Protein AF-A0A2I1H870-F1 (afdb_monomer)

Mean predicted aligned error: 11.02 Å

Sequence (271 aa):
MVYEITSSTSSCSSFQQDFIFDPLDANKQAFIECSFIRLPLILMENVTYDEFEKKCERATASKFWEYRDKNVIIIELPRGDHEVAHSEFIRQFIRQDPQDTIRDIGSKTYYSAEFKGLKGSSRQADVSLIPKYLPNLPKYLSDPEGNTWPTIICEIASTQSLKSIIQKTTQFWLAPNRVEDIIIFKLWPSKLGRNQDKNPLRRLTCYKFCRRTSPKDAYGNYQPIQVIEFGTINSDGNPYYGCSTLGSCTLSISPHCIYKGCTYPYPLTDV

Radius of gyration: 19.61 Å; Cα contacts (8 Å, |Δi|>4): 469; chains: 1; bounding box: 46×48×51 Å

Nearest PDB structures (foldseek):
  5t11-assembly1_I  TM=4.007E-01  e=2.320E-01  Paraburkholderia phytofirmans PsJN
  5t11-assembly1_J  TM=4.453E-01  e=3.114E-01  Paraburkholderia phytofirmans PsJN
  5t10-assembly2_C  TM=4.410E-01  e=3.503E-01  Paraburkholderia phytofirmans PsJN
  5t11-assembly1_B  TM=4.446E-01  e=3.940E-01  Paraburkholderia phytofirmans PsJN
  5t11-assembly1_L  TM=3.349E-01  e=3.114E-01  Paraburkholderia phytofirmans PsJN

Foldseek 3Di:
DWFFADDDDDDFDDDDDQQQDDDPDPDDPDDPPPPDDQDWDFPDAQADPVRVVVVCVVSVPQVQWKDWQRTTIGAADDGPVQVRVLVRVVVRVVVVPPVNQKDWPAWDKAKDQDPPNRIIIIHTARTAMATPQQDLFPQLQGGPVSHGAGLETEHEAERGDPVRVLCCCFVPQLPPSHYFKYKYKYWYDQPDQADPVRHGWTKIKIFIWGSPPFDADPVRGGHGPDIAIATQADPVRHGDHRSPDPDRDIDDDDVCSRQPRGDPDDPPPPD

pLDDT: mean 74.69, std 20.29, range [23.39, 95.69]

Solvent-accessible surface area (backbone atoms only — not comparable to full-atom values): 16069 Å² total; per-residue (Å²): 101,77,46,75,84,83,90,82,93,78,88,80,78,91,82,83,78,85,70,82,68,83,62,104,55,97,84,68,85,69,78,75,84,66,90,80,64,75,28,65,41,81,75,45,69,83,44,52,69,70,58,46,50,57,51,29,59,75,64,72,31,56,89,30,43,31,40,48,61,34,25,36,26,39,43,45,66,94,46,72,68,48,59,50,53,52,54,50,50,53,57,48,53,53,67,74,39,85,80,63,52,64,38,79,71,45,63,50,78,44,51,42,71,41,88,87,71,76,39,40,37,36,47,53,42,68,34,28,30,33,44,64,75,51,57,93,64,62,72,78,39,26,31,90,86,63,53,66,52,37,21,32,39,37,38,69,34,54,50,28,36,69,69,55,54,51,48,47,44,38,66,58,43,47,31,89,68,46,30,31,31,38,39,35,40,38,41,51,81,60,89,76,54,49,47,98,86,66,47,73,45,37,35,36,35,41,38,32,37,33,64,86,74,25,53,60,50,100,86,67,42,60,39,64,70,43,76,48,72,33,35,48,22,49,98,90,63,48,82,30,67,42,66,79,52,100,63,77,71,66,52,71,64,58,66,75,36,49,54,60,81,42,73,87,85,65,95,72,70,93,119

Secondary structure (DSSP, 8-state):
-EE-------PPPP---------SSTT------TTSPPBPEEEESS--HHHHHHHHHHTT-TTTEEEETTEEEE-----HHHHHHHHHHHHHHHHT-TT--EEE--S-EEEEE-GGGSSEEEEE-SEEEEETT--S--GGGB-TTS-BPPSEEEEEESSB-HHHHHHIIIIIITSTTS-SEEEEEEEEP-SS-B-TTSPBP-EEEEEEEETTT--B-TTS-B--SEEEEEEEE-TTS-EEEETSSS----EE--HHHHTTT--SPP-----

InterPro domains:
  IPR011335 Restriction endonuclease type II-like [SSF52980] (42-170)
  IPR012296 Nuclease, putative, TT1808 [G3DSA:3.90.1570.10] (39-181)

Organism: NCBI:txid588596

Structure (mmCIF, N/CA/C/O backbone):
data_AF-A0A2I1H870-F1
#
_entry.id   AF-A0A2I1H870-F1
#
loop_
_atom_site.group_PDB
_atom_site.id
_atom_site.type_symbol
_atom_site.label_atom_id
_atom_site.label_alt_id
_atom_site.label_comp_id
_atom_site.label_asym_id
_atom_site.label_entity_id
_atom_site.label_seq_id
_atom_site.pdbx_PDB_ins_code
_atom_site.Cartn_x
_atom_site.Cartn_y
_atom_site.Cartn_z
_atom_site.occupancy
_atom_site.B_iso_or_equiv
_atom_site.auth_seq_id
_atom_site.auth_comp_id
_atom_site.auth_asym_id
_atom_site.auth_atom_id
_atom_site.pdbx_PDB_model_num
ATOM 1 N N . MET A 1 1 ? 4.356 -11.019 17.142 1.00 29.23 1 MET A N 1
ATOM 2 C CA . MET A 1 1 ? 4.374 -9.562 17.397 1.00 29.23 1 MET A CA 1
ATOM 3 C C . MET A 1 1 ? 2.945 -9.031 17.348 1.00 29.23 1 MET A C 1
ATOM 5 O O . MET A 1 1 ? 2.218 -9.336 16.405 1.00 29.23 1 MET A O 1
ATOM 9 N N . VAL A 1 2 ? 2.535 -8.331 18.403 1.00 23.39 2 VAL A N 1
ATOM 10 C CA . VAL A 1 2 ? 1.169 -7.857 18.683 1.00 23.39 2 VAL A CA 1
ATOM 11 C C . VAL A 1 2 ? 1.227 -6.327 18.648 1.00 23.39 2 VAL A C 1
ATOM 13 O O . VAL A 1 2 ? 1.975 -5.751 19.428 1.00 23.39 2 VAL A O 1
ATOM 16 N N . TYR A 1 3 ? 0.508 -5.665 17.734 1.00 28.08 3 TYR A N 1
ATOM 17 C CA . TYR A 1 3 ? 0.505 -4.195 17.638 1.00 28.08 3 TYR A CA 1
ATOM 18 C C . TYR A 1 3 ? -0.688 -3.586 18.389 1.00 28.08 3 TYR A C 1
ATOM 20 O O . TYR A 1 3 ? -1.825 -3.994 18.156 1.00 28.08 3 TYR A O 1
ATOM 28 N N . GLU A 1 4 ? -0.436 -2.578 19.228 1.00 24.75 4 GLU A N 1
ATOM 29 C CA . GLU A 1 4 ? -1.447 -1.778 19.933 1.00 24.75 4 GLU A CA 1
ATOM 30 C C . GLU A 1 4 ? -1.334 -0.307 19.482 1.00 24.75 4 GLU A C 1
ATOM 32 O O . GLU A 1 4 ? -0.244 0.268 19.491 1.00 24.75 4 GLU A O 1
ATOM 37 N N . ILE A 1 5 ? -2.438 0.293 19.018 1.00 26.06 5 ILE A N 1
ATOM 38 C CA . ILE A 1 5 ? -2.473 1.656 18.453 1.00 26.06 5 ILE A CA 1
ATOM 39 C C . ILE A 1 5 ? -3.262 2.566 19.399 1.00 26.06 5 ILE A C 1
ATOM 41 O O . ILE A 1 5 ? -4.448 2.340 19.626 1.00 26.06 5 ILE A O 1
ATOM 45 N N . THR A 1 6 ? -2.628 3.623 19.911 1.00 24.56 6 THR A N 1
ATOM 46 C CA . THR A 1 6 ? -3.262 4.660 20.745 1.00 24.56 6 THR A CA 1
ATOM 47 C C . THR A 1 6 ? -3.168 6.026 20.062 1.00 24.56 6 THR A C 1
ATOM 49 O O . THR A 1 6 ? -2.107 6.398 19.574 1.00 24.56 6 THR A O 1
ATOM 52 N N . SER A 1 7 ? -4.277 6.774 19.982 1.00 25.42 7 SER A N 1
ATOM 53 C CA . SER A 1 7 ? -4.352 8.051 19.250 1.00 25.42 7 SER A CA 1
ATOM 54 C C . SER A 1 7 ? -4.173 9.271 20.161 1.00 25.42 7 SER A C 1
ATOM 56 O O . SER A 1 7 ? -4.897 9.400 21.148 1.00 25.42 7 SER A O 1
ATOM 58 N N . SER A 1 8 ? -3.314 10.220 19.778 1.00 24.11 8 SER A N 1
ATOM 59 C CA . SER A 1 8 ? -3.254 11.571 20.360 1.00 24.11 8 SER A CA 1
ATOM 60 C C . SER A 1 8 ? -3.733 12.623 19.355 1.00 24.11 8 SER A C 1
ATOM 62 O O . SER A 1 8 ? -3.296 12.637 18.206 1.00 24.11 8 SER A O 1
ATOM 64 N N . THR A 1 9 ? -4.628 13.513 19.781 1.00 25.84 9 THR A N 1
ATOM 65 C CA . THR A 1 9 ? -5.234 14.565 18.953 1.00 25.84 9 THR A CA 1
ATOM 66 C C . THR A 1 9 ? -4.370 15.827 18.906 1.00 25.84 9 THR A C 1
ATOM 68 O O . THR A 1 9 ? -4.103 16.414 19.953 1.00 25.84 9 THR A O 1
ATOM 71 N N . SER A 1 10 ? -4.019 16.317 17.712 1.00 26.34 10 SER A N 1
ATOM 72 C CA . SER A 1 10 ? -3.577 17.705 17.510 1.00 26.34 10 SER A CA 1
ATOM 73 C C . SER A 1 10 ? -4.347 18.370 16.359 1.00 26.34 10 SER A C 1
ATOM 75 O O . SER A 1 10 ? -4.862 17.720 15.448 1.00 26.34 10 SER A O 1
ATOM 77 N N . SER A 1 11 ? -4.540 19.680 16.491 1.00 25.80 11 SER A N 1
ATOM 78 C CA . SER A 1 11 ? -5.429 20.537 15.704 1.00 25.80 11 SER A CA 1
ATOM 79 C C . SER A 1 11 ? -4.923 20.800 14.281 1.00 25.80 11 SER A C 1
ATOM 81 O O . SER A 1 11 ? -3.799 21.262 14.110 1.00 25.80 11 SER A O 1
ATOM 83 N N . CYS A 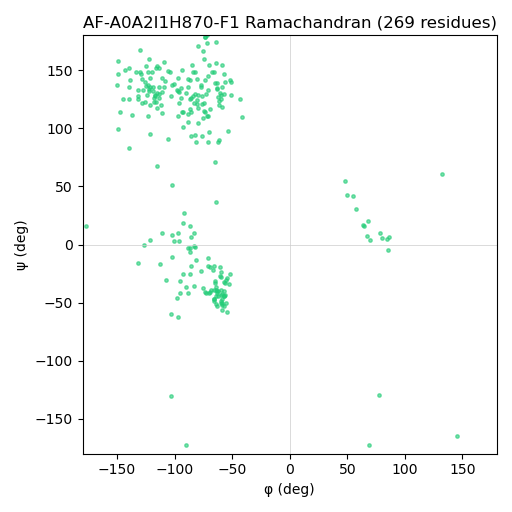1 12 ? -5.780 20.598 13.273 1.00 24.94 12 CYS A N 1
ATOM 84 C CA . CYS A 1 12 ? -5.465 20.838 11.862 1.00 24.94 12 CYS A CA 1
ATOM 85 C C . CYS A 1 12 ? -5.946 22.231 11.409 1.00 24.94 12 CYS A C 1
ATOM 87 O O . CYS A 1 12 ? -7.143 22.525 11.478 1.00 24.94 12 CYS A O 1
ATOM 89 N N . SER A 1 13 ? -5.023 23.067 10.929 1.00 25.03 13 SER A N 1
ATOM 90 C CA . SER A 1 13 ? -5.304 24.233 10.085 1.00 25.03 13 SER A CA 1
ATOM 91 C C . SER A 1 13 ? -5.473 23.791 8.625 1.00 25.03 13 SER A C 1
ATOM 93 O O . SER A 1 13 ? -4.911 22.785 8.188 1.00 25.03 13 SER A O 1
ATOM 95 N N . SER A 1 14 ? -6.309 24.509 7.878 1.00 27.44 14 SER A N 1
ATOM 96 C CA . SER A 1 14 ? -6.588 24.271 6.460 1.00 27.44 14 SER A CA 1
ATOM 97 C C . SER A 1 14 ? -5.367 24.606 5.599 1.00 27.44 14 SER A C 1
ATOM 99 O O . SER A 1 14 ? -4.971 25.767 5.534 1.00 27.44 14 SER A O 1
ATOM 101 N N . PHE A 1 15 ? -4.803 23.607 4.919 1.00 32.09 15 PHE A N 1
ATOM 102 C CA . PHE A 1 15 ? -3.800 23.807 3.873 1.00 32.09 15 PHE A CA 1
ATOM 103 C C . PHE A 1 15 ? -4.497 23.895 2.512 1.00 32.09 15 PHE A C 1
ATOM 105 O O . PHE A 1 15 ? -5.100 22.929 2.046 1.00 32.09 15 PHE A O 1
ATOM 112 N N . GLN A 1 16 ? -4.427 25.073 1.901 1.00 28.88 16 GLN A N 1
ATOM 113 C CA . GLN A 1 16 ? -4.734 25.316 0.497 1.00 28.88 16 GLN A CA 1
ATOM 114 C C . GLN A 1 16 ? -3.389 25.200 -0.233 1.00 28.88 16 GLN A C 1
ATOM 116 O O . GLN A 1 16 ? -2.463 25.940 0.091 1.00 28.88 16 GLN A O 1
ATOM 121 N N . GLN A 1 17 ? -3.226 24.198 -1.099 1.00 36.56 17 GLN A N 1
ATOM 122 C CA . GLN A 1 17 ? -1.965 23.953 -1.801 1.00 36.56 17 GLN A CA 1
ATOM 123 C C . GLN A 1 17 ? -2.167 24.260 -3.284 1.00 36.56 17 GLN A C 1
ATOM 125 O O . GLN A 1 17 ? -2.948 23.589 -3.959 1.00 36.56 17 GLN A O 1
ATOM 130 N N . ASP A 1 18 ? -1.493 25.304 -3.763 1.00 31.56 18 ASP A N 1
ATOM 131 C CA . ASP A 1 18 ? -1.526 25.722 -5.161 1.00 31.56 18 ASP A CA 1
ATOM 132 C C . ASP A 1 18 ? -0.668 24.763 -5.995 1.00 31.56 18 ASP A C 1
ATOM 134 O O . ASP A 1 18 ? 0.560 24.759 -5.910 1.00 31.56 18 ASP A O 1
ATOM 138 N N . PHE A 1 19 ? -1.310 23.927 -6.811 1.00 36.97 19 PHE A N 1
ATOM 139 C CA . PHE A 1 19 ? -0.613 23.151 -7.834 1.00 36.97 19 PHE A CA 1
ATOM 140 C C . PHE A 1 19 ? -0.400 24.048 -9.057 1.00 36.97 19 PHE A C 1
ATOM 142 O O . PHE A 1 19 ? -1.282 24.176 -9.906 1.00 36.97 19 PHE A O 1
ATOM 149 N N . ILE A 1 20 ? 0.765 24.695 -9.145 1.00 32.59 20 ILE A N 1
ATOM 150 C CA . ILE A 1 20 ? 1.161 25.423 -10.354 1.00 32.59 20 ILE A CA 1
ATOM 151 C C . ILE A 1 20 ? 1.677 24.399 -11.364 1.00 32.59 20 ILE A C 1
ATOM 153 O O . ILE A 1 20 ? 2.774 23.858 -11.233 1.00 32.59 20 ILE A O 1
ATOM 157 N N . PHE A 1 21 ? 0.857 24.118 -12.372 1.00 40.88 21 PHE A N 1
ATOM 158 C CA . PHE A 1 21 ? 1.287 23.407 -13.566 1.00 40.88 21 PHE A CA 1
ATOM 159 C C . PHE A 1 21 ? 1.974 24.403 -14.492 1.00 40.88 21 PHE A C 1
ATOM 161 O O . PHE A 1 21 ? 1.360 25.400 -14.869 1.00 40.88 21 PHE A O 1
ATOM 168 N N . ASP A 1 22 ? 3.214 24.113 -14.876 1.00 29.95 22 ASP A N 1
ATOM 169 C CA . ASP A 1 22 ? 3.906 24.825 -15.946 1.00 29.95 22 ASP A CA 1
ATOM 170 C C . ASP A 1 22 ? 3.934 23.906 -17.181 1.00 29.95 22 ASP A C 1
ATOM 172 O O . ASP A 1 22 ? 4.799 23.028 -17.297 1.00 29.95 22 ASP A O 1
ATOM 176 N N . PRO A 1 23 ? 2.929 23.981 -18.073 1.00 37.84 23 PRO A N 1
ATOM 177 C CA . PRO A 1 23 ? 3.027 23.355 -19.370 1.00 37.84 23 PRO A CA 1
ATOM 178 C C . PRO A 1 23 ? 3.848 24.276 -20.271 1.00 37.84 23 PRO A C 1
ATOM 180 O O . PRO A 1 23 ? 3.669 25.490 -20.275 1.00 37.84 23 PRO A O 1
ATOM 183 N N . LEU A 1 24 ? 4.677 23.689 -21.127 1.00 35.19 24 LEU A N 1
ATOM 184 C CA . LEU A 1 24 ? 5.235 24.340 -22.319 1.00 35.19 24 LEU A CA 1
ATOM 185 C C . LEU A 1 24 ? 4.145 24.727 -23.352 1.00 35.19 24 LEU A C 1
ATOM 187 O O . LEU A 1 24 ? 4.364 24.647 -24.551 1.00 35.19 24 LEU A O 1
ATOM 191 N N . ASP A 1 25 ? 2.974 25.153 -22.885 1.00 34.09 25 ASP A N 1
ATOM 192 C CA . ASP A 1 25 ? 1.903 25.761 -23.655 1.00 34.09 25 ASP A CA 1
ATOM 193 C C . ASP A 1 25 ? 1.169 26.740 -22.733 1.00 34.09 25 ASP A C 1
ATOM 195 O O . ASP A 1 25 ? 0.354 26.371 -21.881 1.00 34.09 25 ASP A O 1
ATOM 199 N N . ALA A 1 26 ? 1.501 28.019 -22.878 1.00 30.19 26 ALA A N 1
ATOM 200 C CA . ALA A 1 26 ? 0.845 29.115 -22.192 1.00 30.19 26 ALA A CA 1
ATOM 201 C C . ALA A 1 26 ? -0.629 29.177 -22.622 1.00 30.19 26 ALA A C 1
ATOM 203 O O . ALA A 1 26 ? -0.924 29.835 -23.611 1.00 30.19 26 ALA A O 1
ATOM 204 N N . ASN A 1 27 ? -1.533 28.450 -21.942 1.00 33.59 27 ASN A N 1
ATOM 205 C CA . ASN A 1 27 ? -2.967 28.791 -21.834 1.00 33.59 27 ASN A CA 1
ATOM 206 C C . ASN A 1 27 ? -3.854 27.881 -20.956 1.00 33.59 27 ASN A C 1
ATOM 208 O O . ASN A 1 27 ? -5.078 27.983 -21.041 1.00 33.59 27 ASN A O 1
ATOM 212 N N . LYS A 1 28 ? -3.329 27.018 -20.074 1.00 32.34 28 LYS A N 1
ATOM 213 C CA . LYS A 1 28 ? -4.191 26.290 -19.115 1.00 32.34 28 LYS A CA 1
ATOM 214 C C . LYS A 1 28 ? -3.578 26.193 -17.717 1.00 32.34 28 LYS A C 1
ATOM 216 O O . LYS A 1 28 ? -3.028 25.164 -17.345 1.00 32.34 28 LYS A O 1
ATOM 221 N N . GLN A 1 29 ? -3.742 27.248 -16.916 1.00 33.28 29 GLN A N 1
ATOM 222 C CA . GLN A 1 29 ? -3.712 27.126 -15.454 1.00 33.28 29 GLN A CA 1
ATOM 223 C C . GLN A 1 29 ? -4.976 26.377 -15.015 1.00 33.28 29 GLN A C 1
ATOM 225 O O . GLN A 1 29 ? -6.055 26.958 -14.910 1.00 33.28 29 GLN A O 1
ATOM 230 N N . ALA A 1 30 ? -4.869 25.066 -14.811 1.00 37.00 30 ALA A N 1
ATOM 231 C CA . ALA A 1 30 ? -5.939 24.286 -14.205 1.00 37.00 30 ALA A CA 1
ATOM 232 C C . ALA A 1 30 ? -5.802 24.355 -12.678 1.00 37.00 30 ALA A C 1
ATOM 234 O O . ALA A 1 30 ? -5.083 23.564 -12.072 1.00 37.00 30 ALA A O 1
ATOM 235 N N . PHE A 1 31 ? -6.496 25.307 -12.055 1.00 35.28 31 PHE A N 1
ATOM 236 C CA . PHE A 1 31 ? -6.746 25.275 -10.616 1.00 35.28 31 PHE A CA 1
ATOM 237 C C . PHE A 1 31 ? -7.752 24.156 -10.331 1.00 35.28 31 PHE A C 1
ATOM 239 O O . PHE A 1 31 ? -8.915 24.247 -10.721 1.00 35.28 31 PHE A O 1
ATOM 246 N N . ILE A 1 32 ? -7.313 23.081 -9.676 1.00 43.47 32 ILE A N 1
ATOM 247 C CA . ILE A 1 32 ? -8.225 22.038 -9.201 1.00 43.47 32 ILE A CA 1
ATOM 248 C C . ILE A 1 32 ? -8.609 22.373 -7.760 1.00 43.47 32 ILE A C 1
ATOM 250 O O . ILE A 1 32 ? -7.856 22.105 -6.825 1.00 43.47 32 ILE A O 1
ATOM 254 N N . GLU A 1 33 ? -9.805 22.931 -7.569 1.00 39.41 33 GLU A N 1
ATOM 255 C CA . GLU A 1 33 ? -10.422 23.044 -6.246 1.00 39.41 33 GLU A CA 1
ATOM 256 C C . GLU A 1 33 ? -10.858 21.638 -5.789 1.00 39.41 33 GLU A C 1
ATOM 258 O O . GLU A 1 33 ? -11.938 21.133 -6.090 1.00 39.41 33 GLU A O 1
ATOM 263 N N . CYS A 1 34 ? -9.936 20.927 -5.142 1.00 45.75 34 CYS A N 1
ATOM 264 C CA . CYS A 1 34 ? -9.997 19.471 -5.012 1.00 45.75 34 CYS A CA 1
ATOM 265 C C . CYS A 1 34 ? -10.687 18.972 -3.727 1.00 45.75 34 CYS A C 1
ATOM 267 O O . CYS A 1 34 ? -10.525 17.826 -3.303 1.00 45.75 34 CYS A O 1
ATOM 269 N N . SER A 1 35 ? -11.475 19.826 -3.074 1.00 45.41 35 SER A N 1
ATOM 270 C CA . SER A 1 35 ? -12.173 19.508 -1.822 1.00 45.41 35 SER A CA 1
ATOM 271 C C . SER A 1 35 ? -13.304 18.477 -1.998 1.00 45.41 35 SER A C 1
ATOM 273 O O . SER A 1 35 ? -13.646 17.801 -1.023 1.00 45.41 35 SER A O 1
ATOM 275 N N . PHE A 1 36 ? -13.810 18.274 -3.227 1.00 49.22 36 PHE A N 1
ATOM 276 C CA . PHE A 1 36 ? -14.958 17.397 -3.527 1.00 49.22 36 PHE A CA 1
ATOM 277 C C . PHE A 1 36 ? -14.730 16.316 -4.603 1.00 49.22 36 PHE A C 1
ATOM 279 O O . PHE A 1 36 ? -15.641 15.529 -4.875 1.00 49.22 36 PHE A O 1
ATOM 286 N N . ILE A 1 37 ? -13.543 16.226 -5.209 1.00 61.12 37 ILE A N 1
ATOM 287 C CA . ILE A 1 37 ? -13.278 15.252 -6.282 1.00 61.12 37 ILE A CA 1
ATOM 288 C C . ILE A 1 37 ? -12.950 13.880 -5.676 1.00 61.12 37 ILE A C 1
ATOM 290 O O . ILE A 1 37 ? -12.103 13.755 -4.792 1.00 61.12 37 ILE A O 1
ATOM 294 N N . ARG A 1 38 ? -13.621 12.823 -6.155 1.00 65.94 38 ARG A N 1
ATOM 295 C CA . ARG A 1 38 ? -13.258 11.440 -5.810 1.00 65.94 38 ARG A CA 1
ATOM 296 C C . ARG A 1 38 ? -12.062 11.006 -6.653 1.00 65.94 38 ARG A C 1
ATOM 298 O O . ARG A 1 38 ? -12.185 10.914 -7.869 1.00 65.94 38 ARG A O 1
ATOM 305 N N . LEU A 1 39 ? -10.946 10.697 -5.998 1.00 82.44 39 LEU A N 1
ATOM 306 C CA . LEU A 1 39 ? -9.741 10.167 -6.637 1.00 82.44 39 LEU A CA 1
ATOM 307 C C . LEU A 1 39 ? -9.831 8.638 -6.808 1.00 82.44 39 LEU A C 1
ATOM 309 O O . LEU A 1 39 ? -10.464 7.951 -5.982 1.00 82.44 39 LEU A O 1
ATOM 313 N N . PRO A 1 40 ? -9.216 8.074 -7.864 1.00 86.38 40 PRO A N 1
ATOM 314 C CA . PRO A 1 40 ? -8.181 8.666 -8.730 1.00 86.38 40 PRO A CA 1
ATOM 315 C C . PRO A 1 40 ? -8.689 9.535 -9.901 1.00 86.38 40 PRO A C 1
ATOM 317 O O . PRO A 1 40 ? -9.782 9.299 -10.409 1.00 86.38 40 PRO A O 1
ATOM 320 N N . LEU A 1 41 ? -7.865 10.484 -10.370 1.00 87.25 41 LEU A N 1
ATOM 321 C CA . LEU A 1 41 ? -8.107 11.339 -11.548 1.00 87.25 41 LEU A CA 1
ATOM 322 C C . LEU A 1 41 ? -6.980 11.177 -12.582 1.00 87.25 41 LEU A C 1
ATOM 324 O O . LEU A 1 41 ? -5.810 11.259 -12.222 1.00 87.25 41 LEU A O 1
ATOM 328 N N . ILE A 1 42 ? -7.311 10.990 -13.863 1.00 86.94 42 ILE A N 1
ATOM 329 C CA . ILE A 1 42 ? -6.314 10.989 -14.947 1.00 86.94 42 ILE A CA 1
ATOM 330 C C . ILE A 1 42 ? -5.899 12.435 -15.231 1.00 86.94 42 ILE A C 1
ATOM 332 O O . ILE A 1 42 ? -6.736 13.270 -15.560 1.00 86.94 42 ILE A O 1
ATOM 336 N N . LEU A 1 43 ? -4.608 12.717 -15.088 1.00 85.81 43 LEU A N 1
ATOM 337 C CA . LEU A 1 43 ? -4.007 14.030 -15.304 1.00 85.81 43 LEU A CA 1
ATOM 338 C C . LEU A 1 43 ? -3.440 14.176 -16.720 1.00 85.81 43 LEU A C 1
ATOM 340 O O . LEU A 1 43 ? -3.579 15.225 -17.340 1.00 85.81 43 LEU A O 1
ATOM 344 N N . MET A 1 44 ? -2.777 13.133 -17.220 1.00 86.69 44 MET A N 1
ATOM 345 C CA . MET A 1 44 ? -2.193 13.088 -18.562 1.00 86.69 44 MET A CA 1
ATOM 346 C C . MET A 1 44 ? -2.353 11.685 -19.142 1.00 86.69 44 MET A C 1
ATOM 348 O O . MET A 1 44 ? -2.317 10.706 -18.398 1.00 86.69 44 MET A O 1
ATOM 352 N N . GLU A 1 45 ? -2.460 11.596 -20.463 1.00 89.94 45 GLU A N 1
ATOM 353 C CA . GLU A 1 45 ? -2.541 10.342 -21.215 1.00 89.94 45 GLU A CA 1
ATOM 354 C C . GLU A 1 45 ? -1.410 10.266 -22.243 1.00 89.94 45 GLU A C 1
ATOM 356 O O . GLU A 1 45 ? -0.853 11.290 -22.641 1.00 89.94 45 GLU A O 1
ATOM 361 N N . ASN A 1 46 ? -1.093 9.052 -22.700 1.00 88.44 46 ASN A N 1
ATOM 362 C CA . ASN A 1 46 ? -0.058 8.787 -23.708 1.00 88.44 46 ASN A CA 1
ATOM 363 C C . ASN A 1 46 ? 1.348 9.300 -23.336 1.00 88.44 46 ASN A C 1
ATOM 365 O O . ASN A 1 46 ? 2.141 9.627 -24.215 1.00 88.44 46 ASN A O 1
ATOM 369 N N . VAL A 1 47 ? 1.668 9.341 -22.043 1.00 87.50 47 VAL A N 1
ATOM 370 C CA . VAL A 1 47 ? 2.982 9.728 -21.515 1.00 87.50 47 VAL A CA 1
ATOM 371 C C . VAL A 1 47 ? 3.876 8.491 -21.446 1.00 87.50 47 VAL A C 1
ATOM 373 O O . VAL A 1 47 ? 3.430 7.428 -21.019 1.00 87.50 47 VAL A O 1
ATOM 376 N N . THR A 1 48 ? 5.133 8.594 -21.871 1.00 89.19 48 THR A N 1
ATOM 377 C CA . THR A 1 48 ? 6.114 7.514 -21.661 1.00 89.19 48 THR A CA 1
ATOM 378 C C . THR A 1 48 ? 6.570 7.464 -20.199 1.00 89.19 48 THR A C 1
ATOM 380 O O . THR A 1 48 ? 6.434 8.442 -19.466 1.00 89.19 48 THR A O 1
ATOM 383 N N . TYR A 1 49 ? 7.122 6.336 -19.740 1.00 87.62 49 TYR A N 1
ATOM 384 C CA . TYR A 1 49 ? 7.577 6.238 -18.347 1.00 87.62 49 TYR A CA 1
ATOM 385 C C . TYR A 1 49 ? 8.701 7.244 -18.031 1.00 87.62 49 TYR A C 1
ATOM 387 O O . TYR A 1 49 ? 8.596 7.979 -17.053 1.00 87.62 49 TYR A O 1
ATOM 395 N N . ASP A 1 50 ? 9.690 7.383 -18.916 1.00 87.81 50 ASP A N 1
ATOM 396 C CA . ASP A 1 50 ? 10.789 8.349 -18.769 1.00 87.81 50 ASP A CA 1
ATOM 397 C C . ASP A 1 50 ? 10.297 9.805 -18.690 1.00 87.81 50 ASP A C 1
ATOM 399 O O . ASP A 1 50 ? 10.833 10.628 -17.944 1.00 87.81 50 ASP A O 1
ATOM 403 N N . GLU A 1 51 ? 9.276 10.162 -19.477 1.00 88.50 51 GLU A N 1
ATOM 404 C CA . GLU A 1 51 ? 8.654 11.488 -19.400 1.00 88.50 51 GLU A CA 1
ATOM 405 C C . GLU A 1 51 ? 7.903 11.682 -18.086 1.00 88.50 51 GLU A C 1
ATOM 407 O O . GLU A 1 51 ? 7.950 12.775 -17.515 1.00 88.50 51 GLU A O 1
ATOM 412 N N . PHE A 1 52 ? 7.212 10.643 -17.612 1.00 88.50 52 PHE A N 1
ATOM 413 C CA . PHE A 1 52 ? 6.567 10.656 -16.307 1.00 88.50 52 PHE A CA 1
ATOM 414 C C . PHE A 1 52 ? 7.597 10.894 -15.201 1.00 88.50 52 PHE A C 1
ATOM 416 O O . PHE A 1 52 ? 7.395 11.817 -14.419 1.00 88.50 52 PHE A O 1
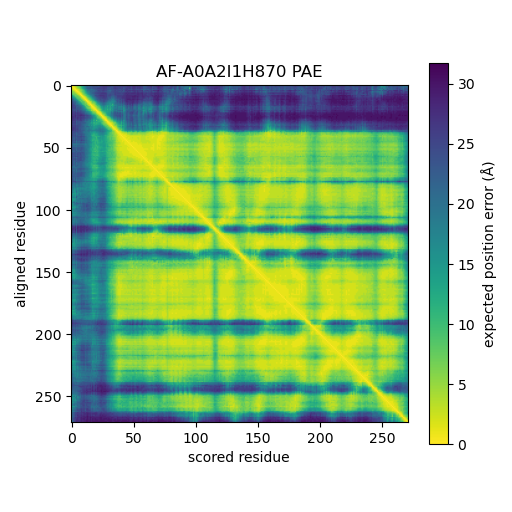ATOM 423 N N . GLU A 1 53 ? 8.707 10.151 -15.161 1.00 87.50 53 GLU A N 1
ATOM 424 C CA . GLU A 1 53 ? 9.731 10.316 -14.122 1.00 87.50 53 GLU A CA 1
ATOM 425 C C . GLU A 1 53 ? 10.320 11.726 -14.124 1.00 87.50 53 GLU A C 1
ATOM 427 O O . GLU A 1 53 ? 10.311 12.393 -13.090 1.00 87.50 53 GLU A O 1
ATOM 432 N N . LYS A 1 54 ? 10.713 12.243 -15.295 1.00 86.75 54 LYS A N 1
ATOM 433 C CA . LYS A 1 54 ? 11.244 13.612 -15.424 1.00 86.75 54 LYS A CA 1
ATOM 434 C C . LYS A 1 54 ? 10.254 14.672 -14.946 1.00 86.75 54 LYS A C 1
ATOM 436 O O . LYS A 1 54 ? 10.645 15.641 -14.296 1.00 86.75 54 LYS A O 1
ATOM 441 N N . LYS A 1 55 ? 8.968 14.534 -15.288 1.00 84.94 55 LYS A N 1
ATOM 442 C CA . LYS A 1 55 ? 7.923 15.477 -14.851 1.00 84.94 55 LYS A CA 1
ATOM 443 C C . LYS A 1 55 ? 7.645 15.348 -13.356 1.00 84.94 55 LYS A C 1
ATOM 445 O O . LYS A 1 55 ? 7.489 16.357 -12.674 1.00 84.94 55 LYS A O 1
ATOM 450 N N . CYS A 1 56 ? 7.602 14.118 -12.862 1.00 83.81 56 CYS A N 1
ATOM 451 C CA . CYS A 1 56 ? 7.363 13.792 -11.468 1.00 83.81 56 CYS A CA 1
ATOM 452 C C . CYS A 1 56 ? 8.478 14.338 -10.565 1.00 83.81 56 CYS A C 1
ATOM 454 O O . CYS A 1 56 ? 8.183 14.907 -9.517 1.00 83.81 56 CYS A O 1
ATOM 456 N N . GLU A 1 57 ? 9.739 14.224 -10.987 1.00 84.12 57 GLU A N 1
ATOM 457 C CA . GLU A 1 57 ? 10.898 14.795 -10.296 1.00 84.12 57 GLU A CA 1
ATOM 458 C C . GLU A 1 57 ? 10.827 16.326 -10.264 1.00 84.12 57 GLU A C 1
ATOM 460 O O . GLU A 1 57 ? 10.864 16.922 -9.189 1.00 84.12 57 GLU A O 1
ATOM 465 N N . ARG A 1 58 ? 10.620 16.970 -11.422 1.00 78.00 58 ARG A N 1
ATOM 466 C CA . ARG A 1 58 ? 10.512 18.439 -11.522 1.00 78.00 58 ARG A CA 1
ATOM 467 C C . ARG A 1 58 ? 9.411 19.021 -10.637 1.00 78.00 58 ARG A C 1
ATOM 469 O O . ARG A 1 58 ? 9.606 20.072 -10.039 1.00 78.00 58 ARG A O 1
ATOM 476 N N . ALA A 1 59 ? 8.266 18.349 -10.561 1.00 77.31 59 ALA A N 1
ATOM 477 C CA . ALA A 1 59 ? 7.123 18.794 -9.768 1.00 77.31 59 ALA A CA 1
ATOM 478 C C . ALA A 1 59 ? 7.157 18.300 -8.310 1.00 77.31 59 ALA A C 1
ATOM 480 O O . ALA A 1 59 ? 6.256 18.629 -7.543 1.00 77.31 59 ALA A O 1
ATOM 481 N N . THR A 1 60 ? 8.153 17.492 -7.917 1.00 81.25 60 THR A N 1
ATOM 482 C CA . THR A 1 60 ? 8.180 16.791 -6.616 1.00 81.25 60 THR A CA 1
ATOM 483 C C . THR A 1 60 ? 6.859 16.046 -6.347 1.00 81.25 60 THR A C 1
ATOM 485 O O . THR A 1 60 ? 6.288 16.090 -5.258 1.00 81.25 60 THR A O 1
ATOM 488 N N . ALA A 1 61 ? 6.339 15.379 -7.384 1.00 82.62 61 ALA A N 1
ATOM 489 C CA . ALA A 1 61 ? 4.962 14.892 -7.436 1.00 82.62 61 ALA A CA 1
ATOM 490 C C . ALA A 1 61 ? 4.769 13.403 -7.135 1.00 82.62 61 ALA A C 1
ATOM 492 O O . ALA A 1 61 ? 3.646 12.902 -7.178 1.00 82.62 61 ALA A O 1
ATOM 493 N N . SER A 1 62 ? 5.842 12.691 -6.787 1.00 78.38 62 SER A N 1
ATOM 494 C CA . SER A 1 62 ? 5.825 11.230 -6.602 1.00 78.38 62 SER A CA 1
ATOM 495 C C . SER A 1 62 ? 4.854 10.763 -5.524 1.00 78.38 62 SER A C 1
ATOM 497 O O . SER A 1 62 ? 4.295 9.677 -5.641 1.00 78.38 62 SER A O 1
ATOM 499 N N . LYS A 1 63 ? 4.590 11.621 -4.533 1.00 77.44 63 LYS A N 1
ATOM 500 C CA . LYS A 1 63 ? 3.675 11.345 -3.418 1.00 77.44 63 LYS A CA 1
ATOM 501 C C . LYS A 1 63 ? 2.201 11.315 -3.808 1.00 77.44 63 LYS A C 1
ATOM 503 O O . LYS A 1 63 ? 1.383 10.815 -3.049 1.00 77.44 63 LYS A O 1
ATOM 508 N N . PHE A 1 64 ? 1.842 11.893 -4.950 1.00 82.81 64 PHE A N 1
ATOM 509 C CA . PHE A 1 64 ? 0.445 12.054 -5.356 1.00 82.81 64 PHE A CA 1
ATOM 510 C C . PHE A 1 64 ? 0.181 11.609 -6.793 1.00 82.81 64 PHE A C 1
ATOM 512 O O . PHE A 1 64 ? -0.981 11.392 -7.147 1.00 82.81 64 PHE A O 1
ATOM 519 N N . TRP A 1 65 ? 1.223 11.443 -7.615 1.00 88.44 65 TRP A N 1
ATOM 520 C CA . TRP A 1 65 ? 1.121 10.916 -8.971 1.00 88.44 65 TRP A CA 1
ATOM 521 C C . TRP A 1 65 ? 1.553 9.461 -9.055 1.00 88.44 65 TRP A C 1
ATOM 523 O O . TRP A 1 65 ? 2.601 9.058 -8.562 1.00 88.44 65 TRP A O 1
ATOM 533 N N . GLU A 1 66 ? 0.775 8.692 -9.799 1.00 90.44 66 GLU A N 1
ATOM 534 C CA . GLU A 1 66 ? 1.106 7.336 -10.193 1.00 90.44 66 GLU A CA 1
ATOM 535 C C . GLU A 1 66 ? 1.085 7.200 -11.713 1.00 90.44 66 GLU A C 1
ATOM 537 O O . GLU A 1 66 ? 0.283 7.835 -12.401 1.00 90.44 66 GLU A O 1
ATOM 542 N N . TYR A 1 67 ? 1.930 6.319 -12.243 1.00 90.31 67 TYR A N 1
ATOM 543 C CA . TYR A 1 67 ? 1.911 5.959 -13.656 1.00 90.31 67 TYR A CA 1
ATOM 544 C C . TYR A 1 67 ? 1.131 4.663 -13.861 1.00 90.31 67 TYR A C 1
ATOM 546 O O . TYR A 1 67 ? 1.349 3.679 -13.149 1.00 90.31 67 TYR A O 1
ATOM 554 N N . ARG A 1 68 ? 0.225 4.613 -14.834 1.00 89.81 68 ARG A N 1
ATOM 555 C CA . ARG A 1 68 ? -0.497 3.390 -15.204 1.00 89.81 68 ARG A CA 1
ATOM 556 C C . ARG A 1 68 ? -0.802 3.391 -16.691 1.00 89.81 68 ARG A C 1
ATOM 558 O O . ARG A 1 68 ? -1.626 4.177 -17.133 1.00 89.81 68 ARG A O 1
ATOM 565 N N . ASP A 1 69 ? -0.200 2.462 -17.424 1.00 87.94 69 ASP A N 1
ATOM 566 C CA . ASP A 1 69 ? -0.489 2.214 -18.84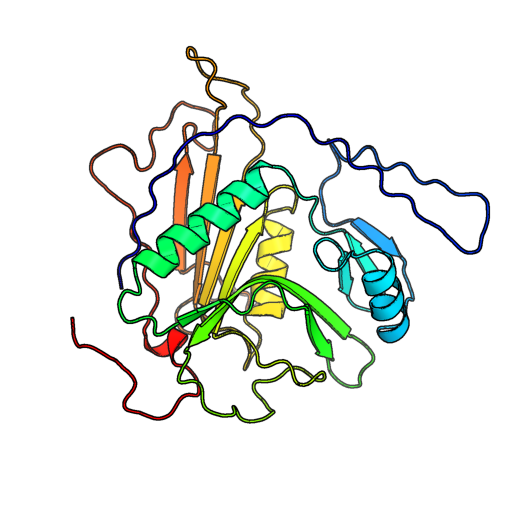2 1.00 87.94 69 ASP A CA 1
ATOM 567 C C . ASP A 1 69 ? -0.510 3.512 -19.671 1.00 87.94 69 ASP A C 1
ATOM 569 O O . ASP A 1 69 ? -1.504 3.853 -20.303 1.00 87.94 69 ASP A O 1
ATOM 573 N N . LYS A 1 70 ? 0.591 4.275 -19.593 1.00 88.62 70 LYS A N 1
ATOM 574 C CA . LYS A 1 70 ? 0.788 5.587 -20.242 1.00 88.62 70 LYS A CA 1
ATOM 575 C C . LYS A 1 70 ? -0.041 6.747 -19.691 1.00 88.62 70 LYS A C 1
ATOM 577 O O . LYS A 1 70 ? 0.063 7.862 -20.199 1.00 88.62 70 LYS A O 1
ATOM 582 N N . ASN A 1 71 ? -0.809 6.525 -18.630 1.00 89.69 71 ASN A N 1
ATOM 583 C CA . ASN A 1 71 ? -1.541 7.581 -17.947 1.00 89.69 71 ASN A CA 1
ATOM 584 C C . ASN A 1 71 ? -0.817 8.014 -16.674 1.00 89.69 71 ASN A C 1
ATOM 586 O O . ASN A 1 71 ? -0.353 7.177 -15.898 1.00 89.69 71 ASN A O 1
ATOM 590 N N . VAL A 1 72 ? -0.773 9.324 -16.438 1.00 87.94 72 VAL A N 1
ATOM 591 C CA . VAL A 1 72 ? -0.388 9.910 -15.151 1.00 87.94 72 VAL A CA 1
ATOM 592 C C . VAL A 1 72 ? -1.661 10.175 -14.369 1.00 87.94 72 VAL A C 1
ATOM 594 O O . VAL A 1 72 ? -2.578 10.821 -14.873 1.00 87.94 72 VAL A O 1
ATOM 597 N N . ILE A 1 73 ? -1.735 9.654 -13.153 1.00 89.31 73 ILE A N 1
ATOM 598 C CA . ILE A 1 73 ? -2.950 9.619 -12.347 1.00 89.31 73 ILE A CA 1
ATOM 599 C C . ILE A 1 73 ? -2.678 10.295 -11.009 1.00 89.31 73 ILE A C 1
ATOM 601 O O . ILE A 1 73 ? -1.738 9.918 -10.319 1.00 89.31 73 ILE A O 1
ATOM 605 N N . ILE A 1 74 ? -3.526 11.242 -10.610 1.00 87.00 74 ILE A N 1
ATOM 606 C CA . ILE A 1 74 ? -3.558 11.758 -9.240 1.00 87.00 74 ILE A CA 1
ATOM 607 C C . ILE A 1 74 ? -4.355 10.775 -8.388 1.00 87.00 74 ILE A C 1
ATOM 609 O O . ILE A 1 74 ? -5.527 10.515 -8.674 1.00 87.00 74 ILE A O 1
ATOM 613 N N . ILE A 1 75 ? -3.733 10.221 -7.354 1.00 82.94 75 ILE A N 1
ATOM 614 C CA . ILE A 1 75 ? -4.334 9.155 -6.537 1.00 82.94 75 ILE A CA 1
ATOM 615 C C . ILE A 1 75 ? -4.775 9.591 -5.149 1.00 82.94 75 ILE A C 1
ATOM 617 O O . ILE A 1 75 ? -5.748 9.053 -4.623 1.00 82.94 75 ILE A O 1
ATOM 621 N N . GLU A 1 76 ? -4.086 10.571 -4.588 1.00 79.25 76 GLU A N 1
ATOM 622 C CA . GLU A 1 76 ? -4.246 11.062 -3.230 1.00 79.25 76 GLU A CA 1
ATOM 623 C C . GLU A 1 76 ? -3.904 12.550 -3.247 1.00 79.25 76 GLU A C 1
ATOM 625 O O . GLU A 1 76 ? -3.035 12.989 -4.003 1.00 79.25 76 GLU A O 1
ATOM 630 N N . LEU A 1 77 ? -4.574 13.325 -2.404 1.00 75.44 77 LEU A N 1
ATOM 631 C CA . LEU A 1 77 ? -4.101 14.639 -2.011 1.00 75.44 77 LEU A CA 1
ATOM 632 C C . LEU A 1 77 ? -3.747 14.634 -0.528 1.00 75.44 77 LEU A C 1
ATOM 634 O O . LEU A 1 77 ? -4.607 14.275 0.289 1.00 75.44 77 LEU A O 1
ATOM 638 N N . PRO A 1 78 ? -2.521 15.051 -0.167 1.00 61.31 78 PRO A N 1
ATOM 639 C CA . PRO A 1 78 ? -2.096 15.067 1.219 1.00 61.31 78 PRO A CA 1
ATOM 640 C C . PRO A 1 78 ? -2.990 16.018 2.022 1.00 61.31 78 PRO A C 1
ATOM 642 O O . PRO A 1 78 ? -3.200 17.179 1.672 1.00 61.31 78 PRO A O 1
ATOM 645 N N . ARG A 1 79 ? -3.547 15.503 3.117 1.00 73.06 79 ARG A N 1
ATOM 646 C CA . ARG A 1 79 ? -4.267 16.276 4.140 1.00 73.06 79 ARG A CA 1
ATOM 647 C C . ARG A 1 79 ? -3.478 16.180 5.438 1.00 73.06 79 ARG A C 1
ATOM 649 O O . ARG A 1 79 ? -2.831 15.168 5.660 1.00 73.06 79 ARG A O 1
ATOM 656 N N . GLY A 1 80 ? -3.581 17.160 6.338 1.00 75.56 80 GLY A N 1
ATOM 657 C CA . GLY A 1 80 ? -2.860 17.097 7.622 1.00 75.56 80 GLY A CA 1
ATOM 658 C C . GLY A 1 80 ? -3.103 15.792 8.397 1.00 75.56 80 GLY A C 1
ATOM 659 O O . GLY A 1 80 ? -2.185 15.239 8.991 1.00 75.56 80 GLY A O 1
ATOM 660 N N . ASP A 1 81 ? -4.308 15.225 8.293 1.00 79.00 81 ASP A N 1
ATOM 661 C CA . ASP A 1 81 ? -4.649 13.936 8.909 1.00 79.00 81 ASP A CA 1
ATOM 662 C C . ASP A 1 81 ? -3.862 12.742 8.344 1.00 79.00 81 ASP A C 1
ATOM 664 O O . ASP A 1 81 ? -3.610 11.785 9.072 1.00 79.00 81 ASP A O 1
ATOM 668 N N . HIS A 1 82 ? -3.490 12.792 7.061 1.00 84.38 82 HIS A N 1
ATOM 669 C CA . HIS A 1 82 ? -2.667 11.775 6.406 1.00 84.38 82 HIS A CA 1
ATOM 670 C C . HIS A 1 82 ? -1.284 11.712 7.057 1.00 84.38 82 HIS A C 1
ATOM 672 O O . HIS A 1 82 ? -0.869 10.660 7.535 1.00 84.38 82 HIS A O 1
ATOM 678 N N . GLU A 1 83 ? -0.618 12.864 7.163 1.00 83.88 83 GLU A N 1
ATOM 679 C CA . GLU A 1 83 ? 0.726 12.970 7.740 1.00 83.88 83 GLU A CA 1
ATOM 680 C C . GLU A 1 83 ? 0.748 12.597 9.228 1.00 83.88 83 GLU A C 1
ATOM 682 O O . GLU A 1 83 ? 1.688 11.957 9.704 1.00 83.88 83 GLU A O 1
ATOM 687 N N . VAL A 1 84 ? -0.311 12.947 9.969 1.00 85.50 84 VAL A N 1
ATOM 688 C CA . VAL A 1 84 ? -0.460 12.544 11.375 1.00 85.50 84 VAL A CA 1
ATOM 689 C C . VAL A 1 84 ? -0.621 11.028 11.492 1.00 85.50 84 VAL A C 1
ATOM 691 O O . VAL A 1 84 ? 0.064 10.412 12.306 1.00 85.50 84 VAL A O 1
ATOM 694 N N . ALA A 1 85 ? -1.480 10.410 10.673 1.00 86.00 85 ALA A N 1
ATOM 695 C CA . ALA A 1 85 ? -1.660 8.958 10.675 1.00 86.00 85 ALA A CA 1
ATOM 696 C C . ALA A 1 85 ? -0.371 8.220 10.277 1.00 86.00 85 ALA A C 1
ATOM 698 O O . ALA A 1 85 ? -0.026 7.217 10.901 1.00 86.00 85 ALA A O 1
ATOM 699 N N . HIS A 1 86 ? 0.365 8.749 9.295 1.00 88.06 86 HIS A N 1
ATOM 700 C CA . HIS A 1 86 ? 1.666 8.243 8.862 1.00 88.06 86 HIS A CA 1
ATOM 701 C C . HIS A 1 86 ? 2.654 8.245 10.023 1.00 88.06 86 HIS A C 1
ATOM 703 O O . HIS A 1 86 ? 3.202 7.202 10.388 1.00 88.06 86 HIS A O 1
ATOM 709 N N . SER A 1 87 ? 2.851 9.418 10.623 1.00 87.69 87 SER A N 1
ATOM 710 C CA . SER A 1 87 ? 3.813 9.617 11.706 1.00 87.69 87 SER A CA 1
ATOM 711 C C . SER A 1 87 ? 3.490 8.724 12.902 1.00 87.69 87 SER A C 1
ATOM 713 O O . SER A 1 87 ? 4.378 8.093 13.474 1.00 87.69 87 SER A O 1
ATOM 715 N N . GLU A 1 88 ? 2.210 8.631 13.260 1.00 87.81 88 GLU A N 1
ATOM 716 C CA . GLU A 1 88 ? 1.760 7.835 14.395 1.00 87.81 88 GLU A CA 1
ATOM 717 C C . GLU A 1 88 ? 1.915 6.332 14.139 1.00 87.81 88 GLU A C 1
ATOM 719 O O . GLU A 1 88 ? 2.396 5.614 15.017 1.00 87.81 88 GLU A O 1
ATOM 724 N N . PHE A 1 89 ? 1.597 5.851 12.932 1.00 88.06 89 PHE A N 1
ATOM 725 C CA . PHE A 1 89 ? 1.824 4.453 12.572 1.00 88.06 89 PHE A CA 1
ATOM 726 C C . PHE A 1 89 ? 3.302 4.076 12.692 1.00 88.06 89 PHE A C 1
ATOM 728 O O . PHE A 1 89 ? 3.619 3.111 13.385 1.00 88.06 89 PHE A O 1
ATOM 735 N N . ILE A 1 90 ? 4.206 4.847 12.077 1.00 88.00 90 ILE A N 1
ATOM 736 C CA . ILE A 1 90 ? 5.650 4.577 12.144 1.00 88.00 90 ILE A CA 1
ATOM 737 C C . ILE A 1 90 ? 6.128 4.592 13.596 1.00 88.00 90 ILE A C 1
ATOM 739 O O . ILE A 1 90 ? 6.814 3.667 14.035 1.00 88.00 90 ILE A O 1
ATOM 743 N N . ARG A 1 91 ? 5.728 5.610 14.367 1.00 86.75 91 ARG A N 1
ATOM 744 C CA . ARG A 1 91 ? 6.110 5.747 15.775 1.00 86.75 91 ARG A CA 1
ATOM 745 C C . ARG A 1 91 ? 5.692 4.529 16.597 1.00 86.75 91 ARG A C 1
ATOM 747 O O . ARG A 1 91 ? 6.463 4.079 17.442 1.00 86.75 91 ARG A O 1
ATOM 754 N N . GLN A 1 92 ? 4.476 4.025 16.403 1.00 85.12 92 GLN A N 1
ATOM 755 C CA . GLN A 1 92 ? 3.992 2.844 17.119 1.00 85.12 92 GLN A CA 1
ATOM 756 C C . GLN A 1 92 ? 4.674 1.574 16.608 1.00 85.12 92 GLN A C 1
ATOM 758 O O . GLN A 1 92 ? 5.091 0.757 17.419 1.00 85.12 92 GLN A O 1
ATOM 763 N N . PHE A 1 93 ? 4.859 1.430 15.294 1.00 86.38 93 PHE A N 1
ATOM 764 C CA . PHE A 1 93 ? 5.510 0.263 14.701 1.00 86.38 93 PHE A CA 1
ATOM 765 C C . PHE A 1 93 ? 6.942 0.085 15.222 1.00 86.38 93 PHE A C 1
ATOM 767 O O . PHE A 1 93 ? 7.280 -0.987 15.713 1.00 86.38 93 PHE A O 1
ATOM 774 N N . ILE A 1 94 ? 7.757 1.146 15.188 1.00 83.69 94 ILE A N 1
ATOM 775 C CA . ILE A 1 94 ? 9.154 1.111 15.654 1.00 83.69 94 ILE A CA 1
ATOM 776 C C . ILE A 1 94 ? 9.232 0.786 17.149 1.00 83.69 94 ILE A C 1
ATOM 778 O O . ILE A 1 94 ? 10.074 -0.003 17.563 1.00 83.69 94 ILE A O 1
ATOM 782 N N . ARG A 1 95 ? 8.332 1.336 17.979 1.00 84.81 95 ARG A N 1
ATOM 783 C CA . ARG A 1 95 ? 8.295 1.013 19.419 1.00 84.81 95 ARG A CA 1
ATOM 784 C C . ARG A 1 95 ? 8.051 -0.473 19.699 1.00 84.81 95 ARG A C 1
ATOM 786 O O . ARG A 1 95 ? 8.467 -0.948 20.750 1.00 84.81 95 ARG A O 1
ATOM 793 N N . GLN A 1 96 ? 7.383 -1.181 18.789 1.00 82.38 96 GLN A N 1
ATOM 794 C CA . GLN A 1 96 ? 7.115 -2.619 18.904 1.00 82.38 96 GLN A CA 1
ATOM 795 C C . GLN A 1 96 ? 8.257 -3.494 18.351 1.00 82.38 96 GLN A C 1
ATOM 797 O O . GLN A 1 96 ? 8.200 -4.715 18.483 1.00 82.38 96 GLN A O 1
ATOM 802 N N . ASP A 1 97 ? 9.306 -2.891 17.780 1.00 83.06 97 ASP A N 1
ATOM 803 C CA . ASP A 1 97 ? 10.535 -3.555 17.331 1.00 83.06 97 ASP A CA 1
ATOM 804 C C . ASP A 1 97 ? 11.750 -3.064 18.149 1.00 83.06 97 ASP A C 1
ATOM 806 O O . ASP A 1 97 ? 12.632 -2.378 17.629 1.00 83.06 97 ASP A O 1
ATOM 810 N N . PRO A 1 98 ? 11.829 -3.391 19.455 1.00 79.31 98 PRO A N 1
ATOM 811 C CA . PRO A 1 98 ? 12.904 -2.909 20.328 1.00 79.31 98 PRO A CA 1
ATOM 812 C C . PRO A 1 98 ? 14.286 -3.458 19.948 1.00 79.31 98 PRO A C 1
ATOM 814 O O . PRO A 1 98 ? 15.302 -2.917 20.375 1.00 79.31 98 PRO A O 1
ATOM 817 N N . GLN A 1 99 ? 14.326 -4.542 19.171 1.00 81.38 99 GLN A N 1
ATOM 818 C CA . GLN A 1 99 ? 15.558 -5.136 18.657 1.00 81.38 99 GLN A CA 1
ATOM 819 C C . GLN A 1 99 ? 16.057 -4.432 17.386 1.00 81.38 99 GLN A C 1
ATOM 821 O O . GLN A 1 99 ? 17.107 -4.810 16.871 1.00 81.38 99 GLN A O 1
ATOM 826 N N . ASP A 1 100 ? 15.330 -3.417 16.897 1.00 83.56 100 ASP A N 1
ATOM 827 C CA . ASP A 1 100 ? 15.722 -2.587 15.756 1.00 83.56 100 ASP A CA 1
ATOM 828 C C . ASP A 1 100 ? 16.024 -3.438 14.506 1.00 83.56 100 ASP A C 1
ATOM 830 O O . ASP A 1 100 ? 16.999 -3.237 13.778 1.00 83.56 100 ASP A O 1
ATOM 834 N N . THR A 1 101 ? 15.185 -4.453 14.282 1.00 83.19 101 THR A N 1
ATOM 835 C CA . THR A 1 101 ? 15.361 -5.478 13.245 1.00 83.19 101 THR A CA 1
ATOM 836 C C . THR A 1 101 ? 14.799 -5.058 11.892 1.00 83.19 101 THR A C 1
ATOM 838 O O . THR A 1 101 ? 15.189 -5.612 10.858 1.00 83.19 101 THR A O 1
ATOM 841 N N . ILE A 1 102 ? 13.920 -4.058 11.880 1.00 86.19 102 ILE A N 1
ATOM 842 C CA . ILE A 1 102 ? 13.248 -3.503 10.712 1.00 86.19 102 ILE A CA 1
ATOM 843 C C . ILE A 1 102 ? 13.762 -2.095 10.435 1.00 86.19 102 ILE A C 1
ATOM 845 O O . ILE A 1 102 ? 14.041 -1.301 11.327 1.00 86.19 102 ILE A O 1
ATOM 849 N N . ARG A 1 103 ? 13.887 -1.768 9.153 1.00 87.06 103 ARG A N 1
ATOM 850 C CA . ARG A 1 103 ? 14.218 -0.439 8.659 1.00 87.06 103 ARG A CA 1
ATOM 851 C C . ARG A 1 103 ? 13.067 0.095 7.829 1.00 87.06 103 ARG A C 1
ATOM 853 O O . ARG A 1 103 ? 12.641 -0.550 6.870 1.00 87.06 103 ARG A O 1
ATOM 860 N N . ASP A 1 104 ? 12.647 1.305 8.161 1.00 87.69 104 ASP A N 1
ATOM 861 C CA . ASP A 1 104 ? 11.872 2.137 7.253 1.00 87.69 104 ASP A CA 1
ATOM 862 C C . ASP A 1 104 ? 12.789 2.690 6.156 1.00 87.69 104 ASP A C 1
ATOM 864 O O . ASP A 1 104 ? 13.817 3.312 6.430 1.00 87.69 104 ASP A O 1
ATOM 868 N N . ILE A 1 105 ? 12.451 2.394 4.903 1.00 84.94 105 ILE A N 1
ATOM 869 C CA . ILE A 1 105 ? 13.172 2.880 3.718 1.00 84.94 105 ILE A CA 1
ATOM 870 C C . ILE A 1 105 ? 12.446 4.039 3.031 1.00 84.94 105 ILE A C 1
ATOM 872 O O . ILE A 1 105 ? 12.872 4.465 1.954 1.00 84.94 105 ILE A O 1
ATOM 876 N N . GLY A 1 106 ? 11.391 4.549 3.669 1.00 77.25 106 GLY A N 1
ATOM 877 C CA . GLY A 1 106 ? 10.598 5.679 3.227 1.00 77.25 106 GLY A CA 1
ATOM 878 C C . GLY A 1 106 ? 9.774 5.393 1.976 1.00 77.25 106 GLY A C 1
ATOM 879 O O . GLY A 1 106 ? 9.690 4.272 1.465 1.00 77.25 106 GLY A O 1
ATOM 880 N N . SER A 1 107 ? 9.160 6.451 1.462 1.00 73.81 107 SER A N 1
ATOM 881 C CA . SER A 1 107 ? 8.319 6.404 0.272 1.00 73.81 107 SER A CA 1
ATOM 882 C C . SER A 1 107 ? 9.193 6.318 -0.985 1.00 73.81 107 SER A C 1
ATOM 884 O O . SER A 1 107 ? 9.639 7.329 -1.528 1.00 73.81 107 SER A O 1
ATOM 886 N N . LYS A 1 108 ? 9.466 5.102 -1.466 1.00 81.06 108 LYS A N 1
ATOM 887 C CA . LYS A 1 108 ? 10.119 4.863 -2.766 1.00 81.06 108 LYS A CA 1
ATOM 888 C C . LYS A 1 108 ? 9.091 4.558 -3.846 1.00 81.06 108 LYS A C 1
ATOM 890 O O . LYS A 1 108 ? 8.092 3.890 -3.582 1.00 81.06 108 LYS A O 1
ATOM 895 N N . THR A 1 109 ? 9.351 5.042 -5.055 1.00 85.19 109 THR A N 1
ATOM 896 C CA . THR A 1 109 ? 8.582 4.663 -6.242 1.00 85.19 109 THR A CA 1
ATOM 897 C C . THR A 1 109 ? 9.082 3.314 -6.733 1.00 85.19 109 THR A C 1
ATOM 899 O O . THR A 1 109 ? 10.281 3.137 -6.921 1.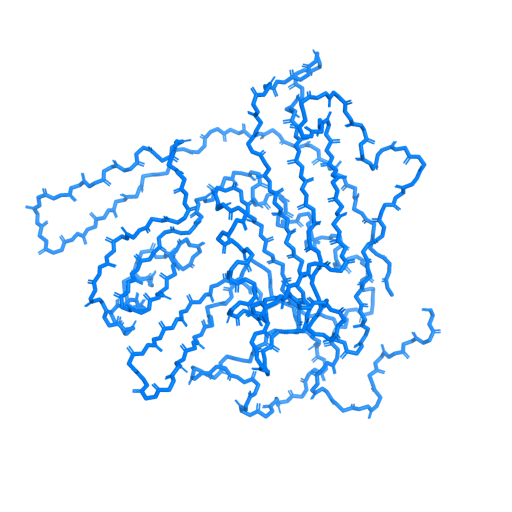00 85.19 109 THR A O 1
ATOM 902 N N . TYR A 1 110 ? 8.162 2.381 -6.941 1.00 88.12 110 TYR A N 1
ATOM 903 C CA . TYR A 1 110 ? 8.452 1.071 -7.506 1.00 88.12 110 TYR A CA 1
ATOM 904 C C . TYR A 1 110 ? 7.791 0.946 -8.864 1.00 88.12 110 TYR A C 1
ATOM 906 O O . TYR A 1 110 ? 6.612 1.289 -9.012 1.00 88.12 110 TYR A O 1
ATOM 914 N N . TYR A 1 111 ? 8.527 0.422 -9.836 1.00 87.12 111 TYR A N 1
ATOM 915 C CA . TYR A 1 111 ? 8.042 0.228 -11.195 1.00 87.12 111 TYR A CA 1
ATOM 916 C C . TYR A 1 111 ? 7.709 -1.240 -11.489 1.00 87.12 111 TYR A C 1
ATOM 918 O O . TYR A 1 111 ? 8.286 -2.188 -10.973 1.00 87.12 111 TYR A O 1
ATOM 926 N N . SER A 1 112 ? 6.728 -1.470 -12.344 1.00 84.88 112 SER A N 1
ATOM 927 C CA . SER A 1 112 ? 6.383 -2.790 -12.846 1.00 84.88 112 SER A CA 1
ATOM 928 C C . SER A 1 112 ? 6.126 -2.680 -14.333 1.00 84.88 112 SER A C 1
ATOM 930 O O . SER A 1 112 ? 5.097 -2.140 -14.739 1.00 84.88 112 SER A O 1
ATOM 932 N N . ALA A 1 113 ? 7.008 -3.271 -15.131 1.00 77.94 113 ALA A N 1
ATOM 933 C CA . ALA A 1 113 ? 6.722 -3.571 -16.524 1.00 77.94 113 ALA A CA 1
ATOM 934 C C . ALA A 1 113 ? 5.943 -4.893 -16.608 1.00 77.94 113 ALA A C 1
ATOM 936 O O . ALA A 1 113 ? 6.411 -5.931 -16.138 1.00 77.94 113 ALA A O 1
ATOM 937 N N . GLU A 1 114 ? 4.751 -4.872 -17.199 1.00 65.50 114 GLU A N 1
ATOM 938 C CA . GLU A 1 114 ? 4.075 -6.095 -17.634 1.00 65.50 114 GLU A CA 1
ATOM 939 C C . GLU A 1 114 ? 4.649 -6.581 -18.982 1.00 65.50 114 GLU A C 1
ATOM 941 O O . GLU A 1 114 ? 5.466 -5.913 -19.626 1.00 65.50 114 GLU A O 1
ATOM 946 N N . PHE A 1 115 ? 4.245 -7.789 -19.396 1.00 44.62 115 PHE A N 1
ATOM 947 C CA . PHE A 1 115 ? 4.768 -8.509 -20.563 1.00 44.62 115 PHE A CA 1
ATOM 948 C C . PHE A 1 115 ? 4.960 -7.599 -21.797 1.00 44.62 115 PHE A C 1
ATOM 950 O O . PHE A 1 115 ? 4.023 -6.956 -22.268 1.00 44.62 115 PHE A O 1
ATOM 957 N N . LYS A 1 116 ? 6.185 -7.600 -22.346 1.00 43.56 116 LYS A N 1
ATOM 958 C CA . LYS A 1 116 ? 6.638 -6.836 -23.531 1.00 43.56 116 LYS A CA 1
ATOM 959 C C . LYS A 1 116 ? 6.720 -5.305 -23.386 1.00 43.56 116 LYS A C 1
ATOM 961 O O . LYS A 1 116 ? 6.737 -4.625 -24.405 1.00 43.56 116 LYS A O 1
ATOM 966 N N . GLY A 1 117 ? 6.784 -4.744 -22.174 1.00 51.72 117 GLY A N 1
ATOM 967 C CA . GLY A 1 117 ? 7.119 -3.319 -21.971 1.00 51.72 117 GLY A CA 1
ATOM 968 C C . GLY A 1 117 ? 6.080 -2.317 -22.497 1.00 51.72 117 GLY A C 1
ATOM 969 O O . GLY A 1 117 ? 6.323 -1.115 -22.498 1.00 51.72 117 GLY A O 1
ATOM 970 N N . LEU A 1 118 ? 4.915 -2.799 -22.942 1.00 52.41 118 LEU A N 1
ATOM 971 C CA . LEU A 1 118 ? 3.841 -1.968 -23.491 1.00 52.41 118 LEU A CA 1
ATOM 972 C C . LEU A 1 118 ? 2.907 -1.426 -22.407 1.00 52.41 118 LEU A C 1
ATOM 974 O O . LEU A 1 118 ? 2.308 -0.373 -22.609 1.00 52.41 118 LEU A O 1
ATOM 978 N N . LYS A 1 119 ? 2.811 -2.124 -21.268 1.00 69.00 119 LYS A N 1
ATOM 979 C CA . LYS A 1 119 ? 2.023 -1.724 -20.100 1.00 69.00 119 LYS A CA 1
ATOM 980 C C . LYS A 1 119 ? 2.937 -1.640 -18.887 1.00 69.00 119 LYS A C 1
ATOM 982 O O . LYS A 1 119 ? 3.460 -2.648 -18.423 1.00 69.00 119 LYS A O 1
ATOM 987 N N . GLY A 1 120 ? 3.165 -0.421 -18.415 1.00 82.00 120 GLY A N 1
ATOM 988 C CA . GLY A 1 120 ? 3.952 -0.144 -17.218 1.00 82.00 120 GLY A CA 1
ATOM 989 C C . GLY A 1 120 ? 3.077 0.445 -16.121 1.00 82.00 120 GLY A C 1
ATOM 990 O O . GLY A 1 120 ? 2.084 1.117 -16.403 1.00 82.00 120 GLY A O 1
ATOM 991 N N . SER A 1 121 ? 3.450 0.219 -14.870 1.00 86.25 121 SER A N 1
ATOM 992 C CA . SER A 1 121 ? 2.808 0.845 -13.720 1.00 86.25 121 SER A CA 1
ATOM 993 C C . SER A 1 121 ? 3.866 1.230 -12.700 1.00 86.25 121 SER A C 1
ATOM 995 O O . SER A 1 121 ? 4.716 0.403 -12.392 1.00 86.25 121 SER A O 1
ATOM 997 N N . SER A 1 122 ? 3.792 2.433 -12.136 1.00 88.81 122 SER A N 1
ATOM 998 C CA . SER A 1 122 ? 4.589 2.806 -10.964 1.00 88.81 122 SER A CA 1
ATOM 999 C C . SER A 1 122 ? 3.703 3.228 -9.807 1.00 88.81 122 SER A C 1
ATOM 1001 O O . SER A 1 122 ? 2.632 3.813 -10.004 1.00 88.81 122 SER A O 1
ATOM 1003 N N 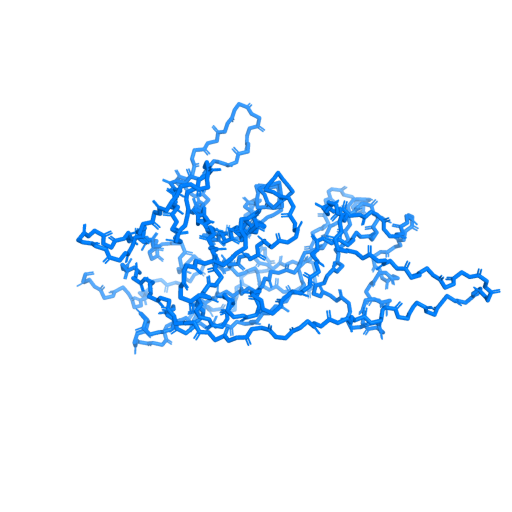. ARG A 1 123 ? 4.126 2.870 -8.596 1.00 89.62 123 ARG A N 1
ATOM 1004 C CA . ARG A 1 123 ? 3.422 3.173 -7.349 1.00 89.62 123 ARG A CA 1
ATOM 1005 C C . ARG A 1 123 ? 4.431 3.584 -6.292 1.00 89.62 123 ARG A C 1
ATOM 1007 O O . ARG A 1 123 ? 5.492 2.972 -6.190 1.00 89.62 123 ARG A O 1
ATOM 1014 N N . GLN A 1 124 ? 4.068 4.562 -5.480 1.00 89.88 124 GLN A N 1
ATOM 1015 C CA . GLN A 1 124 ? 4.779 4.887 -4.252 1.00 89.88 124 GLN A CA 1
ATOM 1016 C C . GLN A 1 124 ? 3.897 4.474 -3.070 1.00 89.88 124 GLN A C 1
ATOM 1018 O O . GLN A 1 124 ? 2.679 4.664 -3.110 1.00 89.88 124 GLN A O 1
ATOM 1023 N N . ALA A 1 125 ? 4.499 3.827 -2.075 1.00 89.81 125 ALA A N 1
ATOM 1024 C CA . ALA A 1 125 ? 3.837 3.518 -0.809 1.00 89.81 125 ALA A CA 1
ATOM 1025 C C . ALA A 1 125 ? 4.128 4.628 0.205 1.00 89.81 125 ALA A C 1
ATOM 1027 O O . ALA A 1 125 ? 5.217 5.208 0.171 1.00 89.81 125 ALA A O 1
ATOM 1028 N N . ASP A 1 126 ? 3.205 4.873 1.137 1.00 89.56 126 ASP A N 1
ATOM 1029 C CA . ASP A 1 126 ? 3.426 5.857 2.201 1.00 89.56 126 ASP A CA 1
ATOM 1030 C C . ASP A 1 126 ? 4.552 5.408 3.128 1.00 89.56 126 ASP A C 1
ATOM 1032 O O . ASP A 1 126 ? 5.487 6.168 3.371 1.00 89.56 126 ASP A O 1
ATOM 1036 N N . VAL A 1 127 ? 4.516 4.143 3.557 1.00 91.12 127 VAL A N 1
ATOM 1037 C CA . VAL A 1 127 ? 5.556 3.528 4.390 1.00 91.12 127 VAL A CA 1
ATOM 1038 C C . VAL A 1 127 ? 6.024 2.226 3.758 1.00 91.12 127 VAL A C 1
ATOM 1040 O O . VAL A 1 127 ? 5.210 1.377 3.388 1.00 91.12 127 VAL A O 1
ATOM 1043 N N . SER A 1 128 ? 7.341 2.040 3.6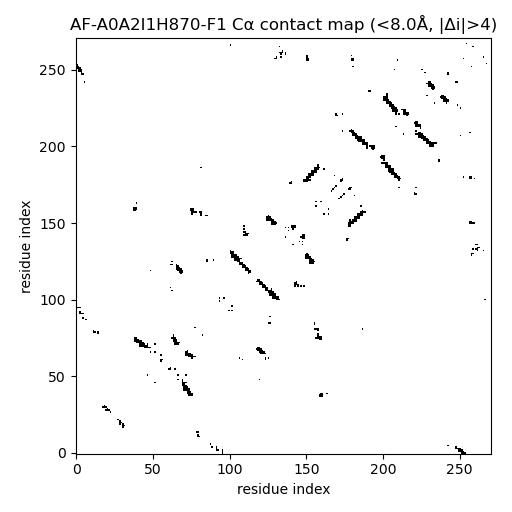74 1.00 92.00 128 SER A N 1
ATOM 1044 C CA . SER A 1 128 ? 7.970 0.822 3.158 1.00 92.00 128 SER A CA 1
ATOM 1045 C C . SER A 1 128 ? 8.956 0.274 4.179 1.00 92.00 128 SER A C 1
ATOM 1047 O O . SER A 1 128 ? 9.911 0.951 4.549 1.00 92.00 128 SER A O 1
ATOM 1049 N N . LEU A 1 129 ? 8.758 -0.972 4.603 1.00 89.50 129 LEU A N 1
ATOM 1050 C CA . LEU A 1 129 ? 9.552 -1.590 5.659 1.00 89.50 129 LEU A CA 1
ATOM 1051 C C . LEU A 1 129 ? 10.249 -2.861 5.158 1.00 89.50 129 LEU A C 1
ATOM 1053 O O . LEU A 1 129 ? 9.655 -3.728 4.497 1.00 89.50 129 LEU A O 1
ATOM 1057 N N . ILE A 1 130 ? 11.523 -2.985 5.519 1.00 87.75 130 ILE A N 1
ATOM 1058 C CA . ILE A 1 130 ? 12.355 -4.159 5.237 1.00 87.75 130 ILE A CA 1
ATOM 1059 C C . ILE A 1 130 ? 13.124 -4.591 6.484 1.00 87.75 130 ILE A C 1
ATOM 1061 O O . ILE A 1 130 ? 13.536 -3.739 7.266 1.00 87.75 130 ILE A O 1
ATOM 1065 N N . PRO A 1 131 ? 13.406 -5.885 6.664 1.00 85.56 131 PRO A N 1
ATOM 1066 C CA . PRO A 1 131 ? 14.423 -6.316 7.612 1.00 85.56 131 PRO A CA 1
ATOM 1067 C C . PRO A 1 131 ? 15.790 -5.689 7.336 1.00 85.56 131 PRO A C 1
ATOM 1069 O O . PRO A 1 131 ? 16.233 -5.623 6.190 1.00 85.56 131 PRO A O 1
ATOM 1072 N N . LYS A 1 132 ? 16.508 -5.299 8.392 1.00 81.25 132 LYS A N 1
ATOM 1073 C CA . LYS A 1 132 ? 17.901 -4.830 8.297 1.00 81.25 132 LYS A CA 1
ATOM 1074 C C . LYS A 1 132 ? 18.855 -5.919 7.839 1.00 81.25 132 LYS A C 1
ATOM 1076 O O . LYS A 1 132 ? 19.808 -5.639 7.123 1.00 81.25 132 LYS A O 1
ATOM 1081 N N . TYR A 1 133 ? 18.566 -7.157 8.226 1.00 71.94 133 TYR A N 1
ATOM 1082 C CA . TYR A 1 133 ? 19.354 -8.333 7.870 1.00 71.94 133 TYR A CA 1
ATOM 1083 C C . TYR A 1 133 ? 18.949 -8.942 6.523 1.00 71.94 133 TYR A C 1
ATOM 1085 O O . TYR A 1 133 ? 19.301 -10.089 6.251 1.00 71.94 133 TYR A O 1
ATOM 1093 N N . LEU A 1 134 ? 18.201 -8.213 5.682 1.00 66.56 134 LEU A N 1
ATOM 1094 C CA . LEU A 1 134 ? 18.062 -8.596 4.279 1.00 66.56 134 LEU A CA 1
ATOM 1095 C C . LEU A 1 134 ? 19.473 -8.621 3.663 1.00 66.56 134 LEU A C 1
ATOM 1097 O O . LEU A 1 134 ? 20.123 -7.572 3.627 1.00 66.56 134 LEU A O 1
ATOM 1101 N N . PRO A 1 135 ? 19.968 -9.769 3.167 1.00 59.03 135 PRO A N 1
ATOM 1102 C CA . PRO A 1 135 ? 21.188 -9.779 2.372 1.00 59.03 135 PRO A CA 1
ATOM 1103 C C . PRO A 1 135 ? 20.958 -8.991 1.073 1.00 59.03 135 PRO A C 1
ATOM 1105 O O . PRO A 1 135 ? 19.831 -8.594 0.766 1.00 59.03 135 PRO A O 1
ATOM 1108 N N . ASN A 1 136 ? 22.012 -8.804 0.272 1.00 58.78 136 ASN A N 1
ATOM 1109 C CA . ASN A 1 136 ? 21.868 -8.374 -1.122 1.00 58.78 136 ASN A CA 1
ATOM 1110 C C . ASN A 1 136 ? 20.896 -9.328 -1.829 1.00 58.78 136 ASN A C 1
ATOM 1112 O O . ASN A 1 136 ? 21.267 -10.447 -2.191 1.00 58.78 136 ASN A O 1
ATOM 1116 N N . LEU A 1 137 ? 19.632 -8.916 -1.936 1.00 59.59 137 LEU A N 1
ATOM 1117 C CA . LEU A 1 137 ? 18.578 -9.799 -2.398 1.00 59.59 137 LEU A CA 1
ATOM 1118 C C . LEU A 1 137 ? 18.789 -10.144 -3.876 1.00 59.59 137 LEU A C 1
ATOM 1120 O O . LEU A 1 137 ? 19.298 -9.326 -4.647 1.00 59.59 137 LEU A O 1
ATOM 1124 N N . PRO A 1 138 ? 18.376 -11.349 -4.298 1.00 60.19 138 PRO A N 1
ATOM 1125 C CA . PRO A 1 138 ? 18.350 -11.698 -5.707 1.00 60.19 138 PRO A CA 1
ATOM 1126 C C . PRO A 1 138 ? 17.591 -10.653 -6.534 1.00 60.19 138 PRO A C 1
ATOM 1128 O O . PRO A 1 138 ? 16.525 -10.196 -6.124 1.00 60.19 138 PRO A O 1
ATOM 1131 N N . LYS A 1 139 ? 18.079 -10.350 -7.745 1.00 63.31 139 LYS A N 1
ATOM 1132 C CA . LYS A 1 139 ? 17.480 -9.349 -8.654 1.00 63.31 139 LYS A CA 1
ATOM 1133 C C . LYS A 1 139 ? 15.981 -9.545 -8.922 1.00 63.31 139 LYS A C 1
ATOM 1135 O O . LYS A 1 139 ? 15.298 -8.582 -9.233 1.00 63.31 139 LYS A O 1
ATOM 1140 N N . TYR A 1 140 ? 15.450 -10.766 -8.801 1.00 64.25 140 TYR A N 1
ATOM 1141 C CA . TYR A 1 140 ? 14.017 -11.034 -9.003 1.00 64.25 140 TYR A CA 1
ATOM 1142 C C . TYR A 1 140 ? 13.115 -10.476 -7.885 1.00 64.25 140 TYR A C 1
ATOM 1144 O O . TYR A 1 140 ? 11.894 -10.485 -8.032 1.00 64.25 140 TYR A O 1
ATOM 1152 N N . LEU A 1 141 ? 13.701 -10.033 -6.767 1.00 69.88 141 LEU A N 1
ATOM 1153 C CA . LEU A 1 141 ? 13.029 -9.307 -5.685 1.00 69.88 141 LEU A CA 1
ATOM 1154 C C . LEU A 1 141 ? 13.209 -7.792 -5.810 1.00 69.88 141 LEU A C 1
ATOM 1156 O O . LEU A 1 141 ? 12.834 -7.063 -4.895 1.00 69.88 141 LEU A O 1
ATOM 1160 N N . SER A 1 142 ? 13.748 -7.320 -6.930 1.00 81.81 142 SER A N 1
ATOM 1161 C CA . SER A 1 142 ? 13.806 -5.907 -7.273 1.00 81.81 142 SER A CA 1
ATOM 1162 C C . SER A 1 142 ? 12.853 -5.601 -8.420 1.00 81.81 142 SER A C 1
ATOM 1164 O O . SER A 1 142 ? 12.454 -6.481 -9.189 1.00 81.81 142 SER A O 1
ATOM 1166 N N . ASP A 1 143 ? 12.454 -4.345 -8.514 1.00 81.25 143 ASP A N 1
ATOM 1167 C CA . ASP A 1 143 ? 11.825 -3.818 -9.710 1.00 81.25 143 ASP A CA 1
ATOM 1168 C C . ASP A 1 143 ? 12.849 -3.652 -10.859 1.00 81.25 143 ASP A C 1
ATOM 1170 O O . ASP A 1 143 ? 14.051 -3.872 -10.657 1.00 81.25 143 ASP A O 1
ATOM 1174 N N . PRO A 1 144 ? 12.408 -3.303 -12.083 1.00 82.00 144 PRO A N 1
ATOM 1175 C CA . PRO A 1 144 ? 13.322 -3.075 -13.203 1.00 82.00 144 PRO A CA 1
ATOM 1176 C C . PRO A 1 144 ? 14.358 -1.962 -12.969 1.00 82.00 144 PRO A C 1
ATOM 1178 O O . PRO A 1 144 ? 15.426 -2.016 -13.572 1.00 82.00 144 PRO A O 1
ATOM 1181 N N . GLU A 1 145 ? 14.079 -1.019 -12.064 1.00 78.88 145 GLU A N 1
ATOM 1182 C CA . GLU A 1 145 ? 14.986 0.067 -11.660 1.00 78.88 145 GLU A CA 1
ATOM 1183 C C . GLU A 1 145 ? 16.015 -0.384 -10.601 1.00 78.88 145 GLU A C 1
ATOM 1185 O O . GLU A 1 145 ? 16.884 0.380 -10.181 1.00 78.88 145 GLU A O 1
ATOM 1190 N N . GLY A 1 146 ? 15.948 -1.642 -10.151 1.00 78.62 146 GLY A N 1
ATOM 1191 C CA . GLY A 1 146 ? 16.833 -2.198 -9.129 1.00 78.62 146 GLY A CA 1
ATOM 1192 C C . GLY A 1 146 ? 16.390 -1.912 -7.691 1.00 78.62 146 GLY A C 1
ATOM 1193 O O . GLY A 1 146 ? 17.085 -2.311 -6.752 1.00 78.62 146 GLY A O 1
ATOM 1194 N N . ASN A 1 147 ? 15.225 -1.294 -7.481 1.00 80.75 147 ASN A N 1
ATOM 1195 C CA . ASN A 1 147 ? 14.652 -1.093 -6.156 1.00 80.75 147 ASN A CA 1
ATOM 1196 C C . ASN A 1 147 ? 14.109 -2.410 -5.612 1.00 80.75 147 ASN A C 1
ATOM 1198 O O . ASN A 1 147 ? 13.132 -2.966 -6.110 1.00 80.75 147 ASN A O 1
ATOM 1202 N N . THR A 1 148 ? 14.727 -2.903 -4.546 1.00 83.75 148 THR A N 1
ATOM 1203 C CA . THR A 1 148 ? 14.255 -4.075 -3.807 1.00 83.75 148 THR A CA 1
ATOM 1204 C C . THR A 1 148 ? 12.852 -3.852 -3.246 1.00 83.75 148 THR A C 1
ATOM 1206 O O . THR A 1 148 ? 12.643 -2.904 -2.488 1.00 83.75 148 THR A O 1
ATOM 1209 N N . TRP A 1 149 ? 11.912 -4.745 -3.563 1.00 88.31 149 TRP A N 1
ATOM 1210 C CA . TRP A 1 149 ? 10.551 -4.693 -3.036 1.00 88.31 149 TRP A CA 1
ATOM 1211 C C . TRP A 1 149 ? 10.551 -4.771 -1.502 1.00 88.31 149 TRP A C 1
ATOM 1213 O O . TRP A 1 149 ? 11.238 -5.624 -0.927 1.00 88.31 149 TRP A O 1
ATOM 1223 N N . PRO A 1 150 ? 9.757 -3.931 -0.818 1.00 90.50 150 PRO A N 1
ATOM 1224 C CA . PRO A 1 150 ? 9.626 -3.996 0.622 1.00 90.50 150 PRO A CA 1
ATOM 1225 C C . PRO A 1 150 ? 8.862 -5.255 1.030 1.00 90.50 150 PRO A C 1
ATOM 1227 O O . PRO A 1 150 ? 8.047 -5.793 0.280 1.00 90.50 150 PRO A O 1
ATOM 1230 N N . THR A 1 151 ? 9.113 -5.724 2.247 1.00 90.12 151 THR A N 1
ATOM 1231 C CA . THR A 1 151 ? 8.437 -6.917 2.787 1.00 90.12 151 THR A CA 1
ATOM 1232 C C . THR A 1 151 ? 7.078 -6.569 3.381 1.00 90.12 151 THR A C 1
ATOM 1234 O O . THR A 1 151 ? 6.118 -7.329 3.216 1.00 90.12 151 THR A O 1
ATOM 1237 N N . ILE A 1 152 ? 6.988 -5.384 3.994 1.00 91.50 152 ILE A N 1
ATOM 1238 C CA . ILE A 1 152 ? 5.758 -4.799 4.513 1.00 91.50 152 ILE A CA 1
ATOM 1239 C C . ILE A 1 152 ? 5.594 -3.402 3.921 1.00 91.50 152 ILE A C 1
ATOM 1241 O O . ILE A 1 152 ? 6.560 -2.640 3.855 1.00 91.50 152 ILE A O 1
ATOM 1245 N N . ILE A 1 153 ? 4.368 -3.041 3.562 1.00 93.81 153 ILE A N 1
ATOM 1246 C CA . ILE A 1 153 ? 4.008 -1.643 3.302 1.00 93.81 153 ILE A CA 1
ATOM 1247 C C . ILE A 1 153 ? 2.824 -1.215 4.165 1.00 93.81 153 ILE A C 1
ATOM 1249 O O . ILE A 1 153 ? 1.968 -2.033 4.527 1.00 93.81 153 ILE A O 1
ATOM 1253 N N . CYS A 1 154 ? 2.758 0.084 4.433 1.00 93.62 154 CYS A N 1
ATOM 1254 C CA . CYS A 1 154 ? 1.567 0.743 4.944 1.00 93.62 154 CYS A CA 1
ATOM 1255 C C . CYS A 1 154 ? 1.104 1.800 3.941 1.00 93.62 154 CYS A C 1
ATOM 1257 O O . CYS A 1 154 ? 1.926 2.543 3.407 1.00 93.62 154 CYS A O 1
ATOM 1259 N N . GLU A 1 155 ? -0.199 1.844 3.690 1.00 93.88 155 GLU A N 1
ATOM 1260 C CA . GLU A 1 155 ? -0.857 2.823 2.821 1.00 93.88 155 GLU A CA 1
ATOM 1261 C C . GLU A 1 155 ? -1.936 3.552 3.621 1.00 93.88 155 GLU A C 1
ATOM 1263 O O . GLU A 1 155 ? -2.697 2.930 4.370 1.00 93.88 155 GLU A O 1
ATOM 1268 N N . ILE A 1 156 ? -2.036 4.863 3.457 1.00 91.25 156 ILE A N 1
ATOM 1269 C CA . ILE A 1 156 ? -2.959 5.720 4.192 1.00 91.25 156 ILE A CA 1
ATOM 1270 C C . ILE A 1 156 ? -3.859 6.412 3.181 1.00 91.25 156 ILE A C 1
ATOM 1272 O O . ILE A 1 156 ? -3.573 7.475 2.656 1.00 91.25 156 ILE A O 1
ATOM 1276 N N . ALA A 1 157 ? -5.024 5.821 2.949 1.00 90.88 157 ALA A N 1
ATOM 1277 C CA . ALA A 1 157 ? -5.981 6.343 1.991 1.00 90.88 157 ALA A CA 1
ATOM 1278 C C . ALA A 1 157 ? -6.925 7.348 2.662 1.00 90.88 157 ALA A C 1
ATOM 1280 O O . ALA A 1 157 ? -7.883 6.957 3.342 1.00 90.88 157 ALA A O 1
ATOM 1281 N N . SER A 1 158 ? -6.754 8.644 2.409 1.00 86.62 158 SER A N 1
ATOM 1282 C CA . SER A 1 158 ? -7.658 9.698 2.894 1.00 86.62 158 SER A CA 1
ATOM 1283 C C . SER A 1 158 ? -8.676 10.092 1.829 1.00 86.62 158 SER A C 1
ATOM 1285 O O . SER A 1 158 ? -9.881 9.844 1.959 1.00 86.62 158 SER A O 1
ATOM 1287 N N . THR A 1 159 ? -8.183 10.613 0.714 1.00 84.81 159 THR A N 1
ATOM 1288 C CA . THR A 1 159 ? -8.993 11.057 -0.430 1.00 84.81 159 THR A CA 1
ATOM 1289 C C . THR A 1 159 ? -9.161 9.963 -1.478 1.00 84.81 159 THR A C 1
ATOM 1291 O O . THR A 1 159 ? -10.181 9.928 -2.173 1.00 84.81 159 THR A O 1
ATOM 1294 N N . GLN A 1 160 ? -8.222 9.015 -1.534 1.00 88.19 160 GLN A N 1
ATOM 1295 C CA . GLN A 1 160 ? -8.320 7.857 -2.408 1.00 88.19 160 GLN A CA 1
ATOM 1296 C C . GLN A 1 160 ? -9.523 6.979 -2.027 1.00 88.19 160 GLN A C 1
ATOM 1298 O O . GLN A 1 160 ? -9.772 6.683 -0.851 1.00 88.19 160 GLN A O 1
ATOM 1303 N N . SER A 1 161 ? -10.304 6.545 -3.019 1.00 88.62 161 SER A N 1
ATOM 1304 C CA . SER A 1 161 ? -11.439 5.648 -2.770 1.00 88.62 161 SER A CA 1
ATOM 1305 C C . SER A 1 161 ? -10.993 4.267 -2.269 1.00 88.62 161 SER A C 1
ATOM 1307 O O . SER A 1 161 ? -9.960 3.747 -2.692 1.00 88.62 161 SER A O 1
ATOM 1309 N N . LEU A 1 162 ? -11.816 3.623 -1.425 1.00 91.81 162 LEU A N 1
ATOM 1310 C CA . LEU A 1 162 ? -11.532 2.268 -0.925 1.00 91.81 162 LEU A CA 1
ATOM 1311 C C . LEU A 1 162 ? -11.329 1.273 -2.078 1.00 91.81 162 LEU A C 1
ATOM 1313 O O . LEU A 1 162 ? -10.381 0.500 -2.074 1.00 91.81 162 LEU A O 1
ATOM 1317 N N . LYS A 1 163 ? -12.179 1.331 -3.110 1.00 91.50 163 LYS A N 1
ATOM 1318 C CA . LYS A 1 163 ? -12.042 0.478 -4.298 1.00 91.50 163 LYS A CA 1
ATOM 1319 C C . LYS A 1 163 ? -10.674 0.652 -4.967 1.00 91.50 163 LYS A C 1
ATOM 1321 O O . LYS A 1 163 ? -10.055 -0.343 -5.322 1.00 91.50 163 LYS A O 1
ATOM 1326 N N . SER A 1 164 ? -10.209 1.893 -5.120 1.00 91.06 164 SER A N 1
ATOM 1327 C CA . SER A 1 164 ? -8.924 2.190 -5.758 1.00 91.06 164 SER A CA 1
ATOM 1328 C C . SER A 1 164 ? -7.743 1.660 -4.950 1.00 91.06 164 SER A C 1
ATOM 1330 O O . SER A 1 164 ? -6.894 0.978 -5.521 1.00 91.06 164 SER A O 1
ATOM 1332 N N . ILE A 1 165 ? -7.693 1.914 -3.636 1.00 93.00 165 ILE A N 1
ATOM 1333 C CA . ILE A 1 165 ? -6.572 1.430 -2.814 1.00 93.00 165 ILE A CA 1
ATOM 1334 C C . ILE A 1 165 ? -6.558 -0.102 -2.738 1.00 93.00 165 ILE A C 1
ATOM 1336 O O . ILE A 1 165 ? -5.508 -0.713 -2.890 1.00 93.00 165 ILE A O 1
ATOM 1340 N N . ILE A 1 166 ? -7.723 -0.751 -2.639 1.00 94.06 166 ILE A N 1
ATOM 1341 C CA . ILE A 1 166 ? -7.817 -2.219 -2.651 1.00 94.06 166 ILE A CA 1
ATOM 1342 C C . ILE A 1 166 ? -7.352 -2.786 -4.000 1.00 94.06 166 ILE A C 1
ATOM 1344 O O . ILE A 1 166 ? -6.640 -3.788 -4.038 1.00 94.06 166 ILE A O 1
ATOM 1348 N N . GLN A 1 167 ? -7.684 -2.141 -5.122 1.00 91.50 167 GLN A N 1
ATOM 1349 C CA . GLN A 1 167 ? -7.158 -2.531 -6.435 1.00 91.50 167 GLN A CA 1
ATOM 1350 C C . GLN A 1 167 ? -5.634 -2.358 -6.518 1.00 91.50 167 GLN A C 1
ATOM 1352 O O . GLN A 1 167 ? -4.956 -3.279 -6.971 1.00 91.50 167 GLN A O 1
ATOM 1357 N N . LYS A 1 168 ? -5.077 -1.238 -6.029 1.00 91.81 168 LYS A N 1
ATOM 1358 C CA . LYS A 1 168 ? -3.619 -1.015 -5.927 1.00 91.81 168 LYS A CA 1
ATOM 1359 C C . LYS A 1 168 ? -2.957 -2.140 -5.121 1.00 91.81 168 LYS A C 1
ATOM 1361 O O . LYS A 1 168 ? -2.030 -2.788 -5.601 1.00 91.81 168 LYS A O 1
ATOM 1366 N N . THR A 1 169 ? -3.487 -2.446 -3.943 1.00 94.38 169 THR A N 1
ATOM 1367 C CA . THR A 1 169 ? -3.015 -3.524 -3.066 1.00 94.38 169 THR A CA 1
ATOM 1368 C C . THR A 1 169 ? -3.029 -4.888 -3.746 1.00 94.38 169 THR A C 1
ATOM 1370 O O . THR A 1 169 ? -2.017 -5.585 -3.767 1.00 94.38 169 THR A O 1
ATOM 1373 N N . THR A 1 170 ? -4.166 -5.276 -4.314 1.00 93.25 170 THR A N 1
ATOM 1374 C CA . THR A 1 170 ? -4.379 -6.636 -4.829 1.00 93.25 170 THR A CA 1
ATOM 1375 C C . THR A 1 170 ? -3.668 -6.891 -6.155 1.00 93.25 170 THR A C 1
ATOM 1377 O O . THR A 1 170 ? -3.147 -7.987 -6.353 1.00 93.25 170 THR A O 1
ATOM 1380 N N . GLN A 1 171 ? -3.620 -5.893 -7.042 1.00 90.06 171 GLN A N 1
ATOM 1381 C CA . GLN A 1 171 ? -3.103 -6.045 -8.406 1.00 90.06 171 GLN A CA 1
ATOM 1382 C C . GLN A 1 171 ? -1.637 -5.634 -8.534 1.00 90.06 171 GLN A C 1
ATOM 1384 O O . GLN A 1 171 ? -0.916 -6.201 -9.351 1.00 90.06 171 GLN A O 1
ATOM 1389 N N . PHE A 1 172 ? -1.182 -4.658 -7.741 1.00 92.06 172 PHE A N 1
ATOM 1390 C CA . PHE A 1 172 ? 0.190 -4.166 -7.819 1.00 92.06 172 PHE A CA 1
ATOM 1391 C C . PHE A 1 172 ? 1.056 -4.711 -6.687 1.00 92.06 172 PHE A C 1
ATOM 1393 O O . PHE A 1 172 ? 2.043 -5.391 -6.957 1.00 92.06 172 PHE A O 1
ATOM 1400 N N . TRP A 1 173 ? 0.708 -4.442 -5.429 1.00 94.06 173 TRP A N 1
ATOM 1401 C CA . TRP A 1 173 ? 1.605 -4.742 -4.310 1.00 94.06 173 TRP A CA 1
ATOM 1402 C C . TRP A 1 173 ? 1.699 -6.233 -3.975 1.00 94.06 173 TRP A C 1
ATOM 1404 O O . TRP A 1 173 ? 2.799 -6.729 -3.746 1.00 94.06 173 TRP A O 1
ATOM 1414 N N . LEU A 1 174 ? 0.576 -6.962 -3.998 1.00 93.62 174 LEU A N 1
ATOM 1415 C CA . LEU A 1 174 ? 0.528 -8.409 -3.718 1.00 93.62 174 LEU A CA 1
ATOM 1416 C C . LEU A 1 174 ? 0.812 -9.288 -4.941 1.00 93.62 174 LEU A C 1
ATOM 1418 O O . LEU A 1 174 ? 0.681 -10.516 -4.866 1.00 93.62 174 LEU A O 1
ATOM 1422 N N . ALA A 1 175 ? 1.203 -8.691 -6.069 1.00 90.56 175 ALA A N 1
ATOM 1423 C CA . ALA A 1 175 ? 1.630 -9.465 -7.222 1.00 90.56 175 ALA A CA 1
ATOM 1424 C C . ALA A 1 175 ? 2.836 -10.365 -6.856 1.00 90.56 175 ALA A C 1
ATOM 1426 O O . ALA A 1 175 ? 3.572 -10.088 -5.900 1.00 90.56 175 ALA A O 1
ATOM 1427 N N . PRO A 1 176 ? 3.045 -11.486 -7.573 1.00 87.56 176 PRO A N 1
ATOM 1428 C CA . PRO A 1 176 ? 4.099 -12.436 -7.241 1.00 87.56 176 PRO A CA 1
ATOM 1429 C C . PRO A 1 176 ? 5.478 -11.785 -7.072 1.00 87.56 176 PRO A C 1
ATOM 1431 O O . PRO A 1 176 ? 5.861 -10.918 -7.849 1.00 87.56 176 PRO A O 1
ATOM 1434 N N . ASN A 1 177 ? 6.228 -12.250 -6.067 1.00 84.50 177 ASN A N 1
ATOM 1435 C CA . ASN A 1 177 ? 7.600 -11.821 -5.757 1.00 84.50 177 ASN A CA 1
ATOM 1436 C C . ASN A 1 177 ? 7.781 -10.355 -5.329 1.00 84.50 177 ASN A C 1
ATOM 1438 O O . ASN A 1 177 ? 8.913 -9.895 -5.248 1.00 84.50 177 ASN A O 1
ATOM 1442 N N . ARG A 1 178 ? 6.696 -9.668 -4.961 1.00 89.81 178 ARG A N 1
ATOM 1443 C CA . ARG A 1 178 ? 6.735 -8.318 -4.386 1.00 89.81 178 ARG A CA 1
ATOM 1444 C C . ARG A 1 178 ? 6.518 -8.372 -2.868 1.00 89.81 178 ARG A C 1
ATOM 1446 O O . ARG A 1 178 ? 7.152 -9.191 -2.190 1.00 89.81 178 ARG A O 1
ATOM 1453 N N . VAL A 1 179 ? 5.597 -7.552 -2.366 1.00 92.25 179 VAL A N 1
ATOM 1454 C CA . VAL A 1 179 ? 5.283 -7.355 -0.947 1.00 92.25 179 VAL A CA 1
ATOM 1455 C C . VAL A 1 179 ? 4.580 -8.583 -0.362 1.00 92.25 179 VAL A C 1
ATOM 1457 O O . VAL A 1 179 ? 3.806 -9.259 -1.045 1.00 92.25 179 VAL A O 1
ATOM 1460 N N . GLU A 1 180 ? 4.852 -8.893 0.907 1.00 92.06 180 GLU A N 1
ATOM 1461 C CA . GLU A 1 180 ? 4.182 -9.988 1.618 1.00 92.06 180 GLU A CA 1
ATOM 1462 C C . GLU A 1 180 ? 3.039 -9.485 2.488 1.00 92.06 180 GLU A C 1
ATOM 1464 O O . GLU A 1 180 ? 1.946 -10.041 2.415 1.00 92.06 180 GLU A O 1
ATOM 1469 N N . ASP A 1 181 ? 3.255 -8.420 3.257 1.00 93.94 181 ASP A N 1
ATOM 1470 C CA . ASP A 1 181 ? 2.271 -7.916 4.209 1.00 93.94 181 ASP A CA 1
ATOM 1471 C C . ASP A 1 181 ? 1.906 -6.462 3.917 1.00 93.94 181 ASP A C 1
ATOM 1473 O O . ASP A 1 181 ? 2.758 -5.610 3.693 1.00 93.94 181 ASP A O 1
ATOM 1477 N N . ILE A 1 182 ? 0.609 -6.165 3.924 1.00 95.50 182 ILE A N 1
ATOM 1478 C CA . ILE A 1 182 ? 0.108 -4.824 3.617 1.00 95.50 182 ILE A CA 1
ATOM 1479 C C . ILE A 1 182 ? -0.884 -4.414 4.689 1.00 95.50 182 ILE A C 1
ATOM 1481 O O . ILE A 1 182 ? -1.762 -5.198 5.066 1.00 95.50 182 ILE A O 1
ATOM 1485 N N . ILE A 1 183 ? -0.727 -3.194 5.183 1.00 95.06 183 ILE A N 1
ATOM 1486 C CA . ILE A 1 183 ? -1.648 -2.542 6.108 1.00 95.06 183 ILE A CA 1
ATOM 1487 C C . ILE A 1 183 ? -2.195 -1.311 5.397 1.00 95.06 183 ILE A C 1
ATOM 1489 O O . ILE A 1 183 ? -1.432 -0.513 4.867 1.00 95.06 183 ILE A O 1
ATOM 1493 N N . ILE A 1 184 ? -3.513 -1.165 5.354 1.00 95.62 184 ILE A N 1
ATOM 1494 C CA . ILE A 1 184 ? -4.154 0.015 4.776 1.00 95.62 184 ILE A CA 1
ATOM 1495 C C . ILE A 1 184 ? -4.943 0.711 5.870 1.00 95.62 184 ILE A C 1
ATOM 1497 O O . ILE A 1 184 ? -5.865 0.109 6.418 1.00 95.62 184 ILE A O 1
ATOM 1501 N N . PHE A 1 185 ? -4.662 1.982 6.128 1.00 93.25 185 PHE A N 1
ATOM 1502 C CA . PHE A 1 185 ? -5.536 2.845 6.912 1.00 93.25 185 PHE A CA 1
ATOM 1503 C C . PHE A 1 185 ? -6.411 3.672 5.983 1.00 93.25 185 PHE A C 1
ATOM 1505 O O . PHE A 1 185 ? -5.953 4.587 5.308 1.00 93.25 185 PHE A O 1
ATOM 1512 N N . LYS A 1 186 ? -7.709 3.377 5.966 1.00 93.00 186 LYS A N 1
ATOM 1513 C CA . LYS A 1 186 ? -8.700 4.217 5.301 1.00 93.00 186 LYS A CA 1
ATOM 1514 C C . LYS A 1 186 ? -9.192 5.280 6.276 1.00 93.00 186 LYS A C 1
ATOM 1516 O O . LYS A 1 186 ? -9.898 4.956 7.230 1.00 93.00 186 LYS A O 1
ATOM 1521 N N . LEU A 1 187 ? -8.867 6.543 6.005 1.00 89.56 187 LEU A N 1
ATOM 1522 C CA . LEU A 1 187 ? -9.434 7.693 6.707 1.00 89.56 187 LEU A CA 1
ATOM 1523 C C . LEU A 1 187 ? -10.734 8.087 6.005 1.00 89.56 187 LEU A C 1
ATOM 1525 O O . LEU A 1 187 ? -10.738 8.431 4.819 1.00 89.56 187 LEU A O 1
ATOM 1529 N N . TRP A 1 188 ? -11.859 7.988 6.708 1.00 86.44 188 TRP A N 1
ATOM 1530 C CA . TRP A 1 188 ? -13.152 8.338 6.131 1.00 86.44 188 TRP A CA 1
ATOM 1531 C C . TRP A 1 188 ? -13.433 9.834 6.299 1.00 86.44 188 TRP A C 1
ATOM 1533 O O . TRP A 1 188 ? -13.140 10.398 7.357 1.00 86.44 188 TRP A O 1
ATOM 1543 N N . PRO A 1 189 ? -14.042 10.490 5.293 1.00 76.50 189 PRO A N 1
ATOM 1544 C CA . PRO A 1 189 ? -14.481 11.870 5.433 1.00 76.50 189 PRO A CA 1
ATOM 1545 C C . PRO A 1 189 ? -15.437 12.004 6.618 1.00 76.50 189 PRO A C 1
ATOM 1547 O O . PRO A 1 189 ? -16.424 11.268 6.712 1.00 76.50 189 PRO A O 1
ATOM 1550 N N . SER A 1 190 ? -15.169 12.961 7.503 1.00 68.12 190 SER A N 1
ATOM 1551 C CA . SER A 1 190 ? -16.102 13.283 8.577 1.00 68.12 190 SER A CA 1
ATOM 1552 C C . SER A 1 190 ? -17.313 13.995 7.984 1.00 68.12 190 SER A C 1
ATOM 1554 O O . SER A 1 190 ? -17.205 15.124 7.510 1.00 68.12 190 SER A O 1
ATOM 1556 N N . LYS A 1 191 ? -18.469 13.327 7.977 1.00 61.88 191 LYS A N 1
ATOM 1557 C CA . LYS A 1 191 ? -19.739 13.922 7.529 1.00 61.88 191 LYS A CA 1
ATOM 1558 C C . LYS A 1 191 ? -20.409 14.782 8.605 1.00 61.88 191 LYS A C 1
ATOM 1560 O O . LYS A 1 191 ? -21.356 15.493 8.297 1.00 61.88 191 LYS A O 1
ATOM 1565 N N . LEU A 1 192 ? -19.959 14.677 9.856 1.00 58.41 192 LEU A N 1
ATOM 1566 C CA . LEU A 1 192 ? -20.738 15.076 11.035 1.00 58.41 192 LEU A CA 1
ATOM 1567 C C . LEU A 1 192 ? -20.069 16.152 11.900 1.00 58.41 192 LEU A C 1
ATOM 1569 O O . LEU A 1 192 ? -20.615 16.544 12.925 1.00 58.41 192 LEU A O 1
ATOM 1573 N N . GLY A 1 193 ? -18.916 16.679 11.484 1.00 67.56 193 GLY A N 1
ATOM 1574 C CA . GLY A 1 193 ? -18.284 17.814 12.157 1.00 67.56 193 GLY A CA 1
ATOM 1575 C C . GLY A 1 193 ? -17.551 17.434 13.449 1.00 67.56 193 GLY A C 1
ATOM 1576 O O . GLY A 1 193 ? -16.673 16.568 13.441 1.00 67.56 193 GLY A O 1
ATOM 1577 N N . ARG A 1 194 ? -17.839 18.148 14.544 1.00 74.88 194 ARG A N 1
ATOM 1578 C CA . ARG A 1 194 ? -17.154 18.039 15.846 1.00 74.88 194 ARG A CA 1
ATOM 1579 C C . ARG A 1 194 ? -18.120 17.546 16.933 1.00 74.88 194 ARG A C 1
ATOM 1581 O O . ARG A 1 194 ? -19.316 17.797 16.839 1.00 74.88 194 ARG A O 1
ATOM 1588 N N . ASN A 1 195 ? -17.605 16.869 17.961 1.00 71.38 195 ASN A N 1
ATOM 1589 C CA . ASN A 1 195 ? -18.375 16.507 19.155 1.00 71.38 195 ASN A CA 1
ATOM 1590 C C . ASN A 1 195 ? -18.672 17.749 20.033 1.00 71.38 195 ASN A C 1
ATOM 1592 O O . ASN A 1 195 ? -18.252 18.864 19.713 1.00 71.38 195 ASN A O 1
ATOM 1596 N N . GLN A 1 196 ? -19.373 17.550 21.157 1.00 72.81 196 GLN A N 1
ATOM 1597 C CA . GLN A 1 196 ? -19.717 18.618 22.112 1.00 72.81 196 GLN A CA 1
ATOM 1598 C C . GLN A 1 196 ? -18.481 19.372 22.648 1.00 72.81 196 GLN A C 1
ATOM 1600 O O . GLN A 1 196 ? -18.534 20.588 22.817 1.00 72.81 196 GLN A O 1
ATOM 1605 N N . ASP A 1 197 ? -17.341 18.688 22.790 1.00 76.38 197 ASP A N 1
ATOM 1606 C CA . ASP A 1 197 ? -16.054 19.261 23.221 1.00 76.38 197 ASP A CA 1
ATOM 1607 C C . ASP A 1 197 ? -15.259 19.919 22.080 1.00 76.38 197 ASP A C 1
ATOM 1609 O O . ASP A 1 197 ? -14.084 20.251 22.233 1.00 76.38 197 ASP A O 1
ATOM 1613 N N . LYS A 1 198 ? -15.873 20.094 20.903 1.00 73.00 198 LYS A N 1
ATOM 1614 C CA . LYS A 1 198 ? -15.239 20.603 19.677 1.00 73.00 198 LYS A CA 1
ATOM 1615 C C . LYS A 1 198 ? -14.121 19.704 19.126 1.00 73.00 198 LYS A C 1
ATOM 1617 O O . LYS A 1 198 ? -13.373 20.149 18.250 1.00 73.00 198 LYS A O 1
ATOM 1622 N N . ASN A 1 199 ? -14.022 18.444 19.538 1.00 75.00 199 ASN A N 1
ATOM 1623 C CA . ASN A 1 199 ? -13.102 17.479 18.938 1.00 75.00 199 ASN A CA 1
ATOM 1624 C C . ASN A 1 199 ? -13.654 16.970 17.600 1.00 75.00 199 ASN A C 1
ATOM 1626 O O . ASN A 1 199 ? -14.850 16.697 17.502 1.00 75.00 199 ASN A O 1
ATOM 1630 N N . PRO A 1 200 ? -12.828 16.834 16.548 1.00 74.50 200 PRO A N 1
ATOM 1631 C CA . PRO A 1 200 ? -13.299 16.337 15.261 1.00 74.50 200 PRO A CA 1
ATOM 1632 C C . PRO A 1 200 ? -13.802 14.894 15.384 1.00 74.50 200 PRO A C 1
ATOM 1634 O O . PRO A 1 200 ? -13.133 14.044 15.971 1.00 74.50 200 PRO A O 1
ATOM 1637 N N . LEU A 1 201 ? -14.966 14.609 14.799 1.00 79.75 201 LEU A N 1
ATOM 1638 C CA . LEU A 1 201 ? -15.480 13.247 14.704 1.00 79.75 201 LEU A CA 1
ATOM 1639 C C . LEU A 1 201 ? -14.720 12.499 13.611 1.00 79.75 201 LEU A C 1
ATOM 1641 O O . LEU A 1 201 ? -14.600 12.993 12.486 1.00 79.75 201 LEU A O 1
ATOM 1645 N N . ARG A 1 202 ? -14.183 11.325 13.940 1.00 81.94 202 ARG A N 1
ATOM 1646 C CA . ARG A 1 202 ? -13.283 10.553 13.082 1.00 81.94 202 ARG A CA 1
ATOM 1647 C C . ARG A 1 202 ? -13.779 9.126 12.945 1.00 81.94 202 ARG A C 1
ATOM 1649 O O . ARG A 1 202 ? -14.209 8.520 13.921 1.00 81.94 202 ARG A O 1
ATOM 1656 N N . ARG A 1 203 ? -13.624 8.588 11.741 1.00 86.12 203 ARG A N 1
ATOM 1657 C CA . ARG A 1 203 ? -13.802 7.173 11.440 1.00 86.12 203 ARG A CA 1
ATOM 1658 C C . ARG A 1 203 ? -12.605 6.706 10.629 1.00 86.12 203 ARG A C 1
ATOM 1660 O O . ARG A 1 203 ? -12.271 7.313 9.609 1.00 86.12 203 ARG A O 1
ATOM 1667 N N . LEU A 1 204 ? -11.977 5.635 11.083 1.00 88.06 204 LEU A N 1
ATOM 1668 C CA . LEU A 1 204 ? -10.840 5.002 10.441 1.00 88.06 204 LEU A CA 1
ATOM 1669 C C . LEU A 1 204 ? -11.126 3.510 10.303 1.00 88.06 204 LEU A C 1
ATOM 1671 O O . LEU A 1 204 ? -11.776 2.901 11.152 1.00 88.06 204 LEU A O 1
ATOM 1675 N N . THR A 1 205 ? -10.630 2.907 9.232 1.00 91.12 205 THR A N 1
ATOM 1676 C CA . THR A 1 205 ? -10.669 1.452 9.082 1.00 91.12 205 THR A CA 1
ATOM 1677 C C . THR A 1 205 ? -9.296 0.953 8.673 1.00 91.12 205 THR A C 1
ATOM 1679 O O . THR A 1 205 ? -8.747 1.416 7.676 1.00 91.12 205 THR A O 1
ATOM 1682 N N . CYS A 1 206 ? -8.752 0.009 9.432 1.00 92.19 206 CYS A N 1
ATOM 1683 C CA . CYS A 1 206 ? -7.562 -0.736 9.062 1.00 92.19 206 CYS A CA 1
ATOM 1684 C C . CYS A 1 206 ? -7.958 -1.989 8.281 1.00 92.19 206 CYS A C 1
ATOM 1686 O O . CYS A 1 206 ? -8.811 -2.753 8.733 1.00 92.19 206 CYS A O 1
ATOM 1688 N N . TYR A 1 207 ? -7.319 -2.213 7.137 1.00 95.69 207 TYR A N 1
ATOM 1689 C CA . TYR A 1 207 ? -7.419 -3.445 6.363 1.00 95.69 207 TYR A CA 1
ATOM 1690 C C . TYR A 1 207 ? -6.054 -4.117 6.326 1.00 95.69 207 TYR A C 1
ATOM 1692 O O . TYR A 1 207 ? -5.075 -3.534 5.854 1.00 95.69 207 TYR A O 1
ATOM 1700 N N . LYS A 1 208 ? -5.994 -5.360 6.796 1.00 94.50 208 LYS A N 1
ATOM 1701 C CA . LYS A 1 208 ? -4.779 -6.166 6.797 1.00 94.50 208 LYS A CA 1
ATOM 1702 C C . LYS A 1 208 ? -4.822 -7.184 5.674 1.00 94.50 208 LYS A C 1
ATOM 1704 O O . LYS A 1 208 ? -5.742 -7.994 5.611 1.00 94.50 208 LYS A O 1
ATOM 1709 N N . PHE A 1 209 ? -3.777 -7.215 4.859 1.00 95.38 209 PHE A N 1
ATOM 1710 C CA . PHE A 1 209 ? -3.553 -8.258 3.862 1.00 95.38 209 PHE A CA 1
ATOM 1711 C C . PHE A 1 209 ? -2.240 -8.977 4.125 1.00 95.38 209 PHE A C 1
ATOM 1713 O O . PHE A 1 209 ? -1.278 -8.374 4.601 1.00 95.38 209 PHE A O 1
ATOM 1720 N N . CYS A 1 210 ? -2.191 -10.257 3.788 1.00 92.12 210 CYS A N 1
ATOM 1721 C CA . CYS A 1 210 ? -0.968 -11.043 3.774 1.00 92.12 210 CYS A CA 1
ATOM 1722 C C . CYS A 1 210 ? -1.002 -1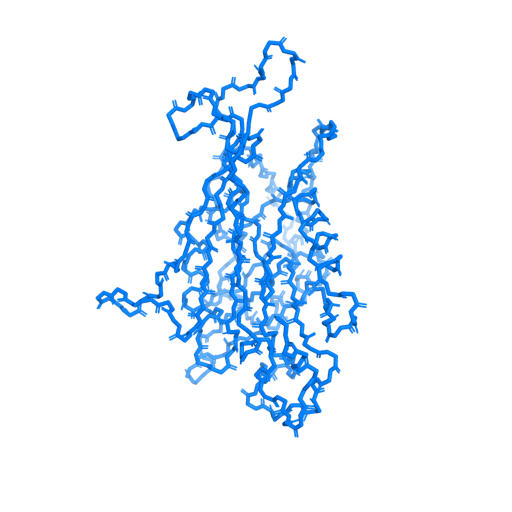1.940 2.541 1.00 92.12 210 CYS A C 1
ATOM 1724 O O . CYS A 1 210 ? -1.938 -12.711 2.354 1.00 92.12 210 CYS A O 1
ATOM 1726 N N . ARG A 1 211 ? 0.026 -11.882 1.697 1.00 91.44 211 ARG A N 1
ATOM 1727 C CA . ARG A 1 211 ? 0.104 -12.614 0.427 1.00 91.44 211 ARG A CA 1
ATOM 1728 C C . ARG A 1 211 ? -0.117 -14.123 0.583 1.00 91.44 211 ARG A C 1
ATOM 1730 O O . ARG A 1 211 ? -0.576 -14.764 -0.363 1.00 91.44 211 ARG A O 1
ATOM 1737 N N . ARG A 1 212 ? 0.228 -14.683 1.747 1.00 87.88 212 ARG A N 1
ATOM 1738 C CA . ARG A 1 212 ? 0.152 -16.122 2.040 1.00 87.88 212 ARG A CA 1
ATOM 1739 C C . ARG A 1 212 ? -1.184 -16.563 2.621 1.00 87.88 212 ARG A C 1
ATOM 1741 O O . ARG A 1 212 ? -1.615 -17.671 2.329 1.00 87.88 212 ARG A O 1
ATOM 1748 N N . THR A 1 213 ? -1.804 -15.732 3.455 1.00 90.25 213 THR A N 1
ATOM 1749 C CA . THR A 1 213 ? -2.993 -16.116 4.234 1.00 90.25 213 THR A CA 1
ATOM 1750 C C . THR A 1 213 ? -4.259 -15.381 3.812 1.00 90.25 213 THR A C 1
ATOM 1752 O O . THR A 1 213 ? -5.349 -15.846 4.131 1.00 90.25 213 THR A O 1
ATOM 1755 N N . SER A 1 214 ? -4.148 -14.272 3.072 1.00 92.75 214 SER A N 1
ATOM 1756 C CA . SER A 1 214 ? -5.310 -13.574 2.523 1.00 92.75 214 SER A CA 1
ATOM 1757 C C . SER A 1 214 ? -6.076 -14.487 1.568 1.00 92.75 214 SER A C 1
ATOM 1759 O O . SER A 1 214 ? -5.490 -14.950 0.581 1.00 92.75 214 SER A O 1
ATOM 1761 N N . PRO A 1 215 ? -7.381 -14.715 1.810 1.00 94.56 215 PRO A N 1
ATOM 1762 C CA . PRO A 1 215 ? -8.211 -15.448 0.872 1.00 94.56 215 PRO A CA 1
ATOM 1763 C C . PRO A 1 215 ? -8.307 -14.677 -0.444 1.00 94.56 215 PRO A C 1
ATOM 1765 O O . PRO A 1 215 ? -8.126 -13.459 -0.483 1.00 94.56 215 PRO A O 1
ATOM 1768 N N . LYS A 1 216 ? -8.587 -15.388 -1.534 1.00 93.81 216 LYS A N 1
ATOM 1769 C CA . LYS A 1 216 ? -8.831 -14.781 -2.843 1.00 93.81 216 LYS A CA 1
ATOM 1770 C C . LYS A 1 216 ? -10.306 -14.885 -3.189 1.00 93.81 216 LYS A C 1
ATOM 1772 O O . LYS A 1 216 ? -10.931 -15.904 -2.908 1.00 93.81 216 LYS A O 1
ATOM 1777 N N . ASP A 1 217 ? -10.850 -13.831 -3.784 1.00 90.94 217 ASP A N 1
ATOM 1778 C CA . ASP A 1 217 ? -12.186 -13.878 -4.371 1.00 90.94 217 ASP A CA 1
ATOM 1779 C C . ASP A 1 217 ? -12.199 -14.690 -5.681 1.00 90.94 217 ASP A C 1
ATOM 1781 O O . ASP A 1 217 ? -11.167 -15.169 -6.159 1.00 90.94 217 ASP A O 1
ATOM 1785 N N . ALA A 1 218 ? -13.382 -14.828 -6.283 1.00 89.50 218 ALA A N 1
ATOM 1786 C CA . ALA A 1 218 ? -13.570 -15.550 -7.543 1.00 89.50 218 ALA A CA 1
ATOM 1787 C C . ALA A 1 218 ? -12.781 -14.959 -8.730 1.00 89.50 218 ALA A C 1
ATOM 1789 O O . ALA A 1 218 ? -12.551 -15.650 -9.718 1.00 89.50 218 ALA A O 1
ATOM 1790 N N . TYR A 1 219 ? -12.353 -13.698 -8.636 1.00 87.06 219 TYR A N 1
ATOM 1791 C CA . TYR A 1 219 ? -11.553 -13.007 -9.648 1.00 87.06 219 TYR A CA 1
ATOM 1792 C C . TYR A 1 219 ? -10.049 -13.062 -9.338 1.00 87.06 219 TYR A C 1
ATOM 1794 O O . TYR A 1 219 ? -9.246 -12.469 -10.056 1.00 87.06 219 TYR A O 1
ATOM 1802 N N . GLY A 1 220 ? -9.656 -13.761 -8.269 1.00 86.75 220 GLY A N 1
ATOM 1803 C CA . GLY A 1 220 ? -8.273 -13.889 -7.831 1.00 86.75 220 GLY A CA 1
ATOM 1804 C C . GLY A 1 220 ? -7.741 -12.695 -7.033 1.00 86.75 220 GLY A C 1
ATOM 1805 O O . GLY A 1 220 ? -6.552 -12.698 -6.701 1.00 86.75 220 GLY A O 1
ATOM 1806 N N . ASN A 1 221 ? -8.573 -11.702 -6.693 1.00 90.38 221 ASN A N 1
ATOM 1807 C CA . ASN A 1 221 ? -8.141 -10.571 -5.873 1.00 90.38 221 ASN A CA 1
ATOM 1808 C C . ASN A 1 221 ? -8.064 -10.985 -4.406 1.00 90.38 221 ASN A C 1
ATOM 1810 O O . ASN A 1 221 ? -8.976 -11.620 -3.871 1.00 90.38 221 ASN A O 1
ATOM 1814 N N . TYR A 1 222 ? -6.988 -10.576 -3.741 1.00 94.25 222 TYR A N 1
ATOM 1815 C CA . TYR A 1 222 ? -6.834 -10.792 -2.309 1.00 94.25 222 TYR A CA 1
ATOM 1816 C C . TYR A 1 222 ? -7.911 -10.048 -1.512 1.00 94.25 222 TYR A C 1
ATOM 1818 O O . TYR A 1 222 ? -8.227 -8.892 -1.786 1.00 94.25 222 TYR A O 1
ATOM 1826 N N . GLN A 1 223 ? -8.430 -10.713 -0.490 1.00 95.62 223 GLN A N 1
ATOM 1827 C CA . GLN A 1 223 ? -9.339 -10.168 0.505 1.00 95.62 223 GLN A CA 1
ATOM 1828 C C . GLN A 1 223 ? -8.578 -9.952 1.825 1.00 95.62 223 GLN A C 1
ATOM 1830 O O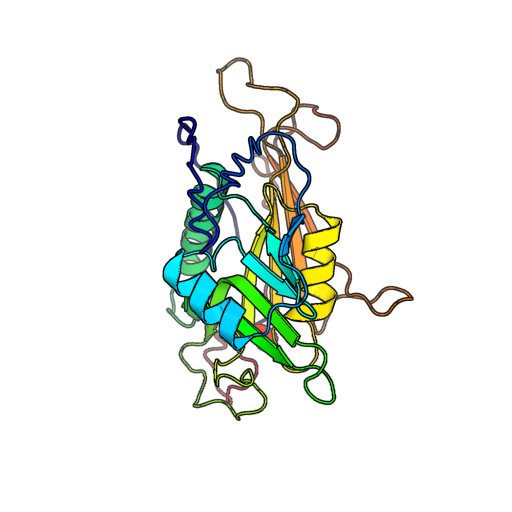 . GLN A 1 223 ? -7.602 -10.663 2.109 1.00 95.62 223 GLN A O 1
ATOM 1835 N N . PRO A 1 224 ? -8.965 -8.951 2.630 1.00 95.00 224 PRO A N 1
ATOM 1836 C CA . PRO A 1 224 ? -8.288 -8.683 3.891 1.00 95.00 224 PRO A CA 1
ATOM 1837 C C . PRO A 1 224 ? -8.476 -9.859 4.860 1.00 95.00 224 PRO A C 1
ATOM 1839 O O . PRO A 1 224 ? -9.569 -10.408 4.969 1.00 95.00 224 PRO A O 1
ATOM 1842 N N . ILE A 1 225 ? -7.416 -10.232 5.583 1.00 93.69 225 ILE A N 1
ATOM 1843 C CA . ILE A 1 225 ? -7.482 -11.231 6.668 1.00 93.69 225 ILE A CA 1
ATOM 1844 C C . ILE A 1 225 ? -8.080 -10.650 7.946 1.00 93.69 225 ILE A C 1
ATOM 1846 O O . ILE A 1 225 ? -8.568 -11.386 8.795 1.00 93.69 225 ILE A O 1
ATOM 1850 N N . GLN A 1 226 ? -8.019 -9.327 8.091 1.00 90.69 226 GLN A N 1
ATOM 1851 C CA . GLN A 1 226 ? -8.541 -8.613 9.243 1.00 90.69 226 GLN A CA 1
ATOM 1852 C C . GLN A 1 226 ? -8.991 -7.223 8.804 1.00 90.69 226 GLN A C 1
ATOM 1854 O O . GLN A 1 226 ? -8.297 -6.548 8.037 1.00 90.69 226 GLN A O 1
ATOM 1859 N N . VAL A 1 227 ? -10.151 -6.803 9.302 1.00 91.88 227 VAL A N 1
ATOM 1860 C CA . VAL A 1 227 ? -10.680 -5.451 9.128 1.00 91.88 227 VAL A CA 1
ATOM 1861 C C . VAL A 1 227 ? -11.048 -4.925 10.506 1.00 91.88 227 VAL A C 1
ATOM 1863 O O . VAL A 1 227 ? -11.840 -5.549 11.207 1.00 91.88 227 VAL A O 1
ATOM 1866 N N . ILE A 1 228 ? -10.449 -3.806 10.902 1.00 86.88 228 ILE A N 1
ATOM 1867 C CA . ILE A 1 228 ? -10.659 -3.190 12.215 1.00 86.88 228 ILE A CA 1
ATOM 1868 C C . ILE A 1 228 ? -11.177 -1.778 11.985 1.00 86.88 228 ILE A C 1
ATOM 1870 O O . ILE A 1 228 ? -10.492 -0.964 11.369 1.00 86.88 228 ILE A O 1
ATOM 1874 N N . GLU A 1 229 ? -12.372 -1.473 12.480 1.00 86.12 229 GLU A N 1
ATOM 1875 C CA . GLU A 1 229 ? -12.890 -0.105 12.517 1.00 86.12 229 GLU A CA 1
ATOM 1876 C C . GLU A 1 229 ? -12.584 0.530 13.877 1.00 86.12 229 GLU A C 1
ATOM 1878 O O . GLU A 1 229 ? -12.773 -0.094 14.917 1.00 86.12 229 GLU A O 1
ATOM 1883 N N . PHE A 1 230 ? -12.099 1.769 13.868 1.00 82.38 230 PHE A N 1
ATOM 1884 C CA . PHE A 1 230 ? -11.816 2.538 15.077 1.00 82.38 230 PHE A CA 1
ATOM 1885 C C . PHE A 1 230 ? -12.014 4.034 14.822 1.00 82.38 230 PHE A C 1
ATOM 1887 O O . PHE A 1 230 ? -11.999 4.506 13.682 1.00 82.38 230 PHE A O 1
ATOM 1894 N N . GLY A 1 231 ? -12.234 4.799 15.886 1.00 81.00 231 GLY A N 1
ATOM 1895 C CA . GLY A 1 231 ? -12.562 6.217 15.788 1.00 81.00 231 GLY A CA 1
ATOM 1896 C C . GLY A 1 231 ? -13.532 6.650 16.874 1.00 81.00 231 GLY A C 1
ATOM 1897 O O . GLY A 1 231 ? -13.715 5.939 17.855 1.00 81.00 231 GLY A O 1
ATOM 1898 N N . THR A 1 232 ? -14.128 7.826 16.682 1.00 80.62 232 THR A N 1
ATOM 1899 C CA . THR A 1 232 ? -15.144 8.411 17.571 1.00 80.62 232 THR A CA 1
ATOM 1900 C C . THR A 1 232 ? -16.567 8.265 17.030 1.00 80.62 232 THR A C 1
ATOM 1902 O O . THR A 1 232 ? -17.524 8.534 17.755 1.00 80.62 232 THR A O 1
ATOM 1905 N N . ILE A 1 233 ? -16.722 7.844 15.769 1.00 81.94 233 ILE A N 1
ATOM 1906 C CA . ILE A 1 233 ? -18.005 7.519 15.132 1.00 81.94 233 ILE A CA 1
ATOM 1907 C C . ILE A 1 233 ? -17.890 6.265 14.259 1.00 81.94 233 ILE A C 1
ATOM 1909 O O . ILE A 1 233 ? -16.821 5.982 13.713 1.00 81.94 233 ILE A O 1
ATOM 1913 N N . ASN A 1 234 ? -18.997 5.540 14.100 1.00 83.31 234 ASN A N 1
ATOM 1914 C CA . ASN A 1 234 ? -19.092 4.366 13.229 1.00 83.31 234 ASN A CA 1
ATOM 1915 C C . ASN A 1 234 ? -19.521 4.733 11.789 1.00 83.31 234 ASN A C 1
ATOM 1917 O O . ASN A 1 234 ? -19.620 5.911 11.425 1.00 83.31 234 ASN A O 1
ATOM 1921 N N . SER A 1 235 ? -19.797 3.726 10.951 1.00 82.12 235 SER A N 1
ATOM 1922 C CA . SER A 1 235 ? -20.284 3.902 9.571 1.00 82.12 235 SER A CA 1
ATOM 1923 C C . SER A 1 235 ? -21.554 4.724 9.417 1.00 82.12 235 SER A C 1
ATOM 1925 O O . SER A 1 235 ? -21.694 5.436 8.419 1.00 82.12 235 SER A O 1
ATOM 1927 N N . ASP A 1 236 ? -22.442 4.626 10.398 1.00 82.12 236 ASP A N 1
ATOM 1928 C CA . ASP A 1 236 ? -23.743 5.294 10.410 1.00 82.12 236 ASP A CA 1
ATOM 1929 C C . ASP A 1 236 ? -23.633 6.706 10.991 1.00 82.12 236 ASP A C 1
ATOM 1931 O O . ASP A 1 236 ? -24.584 7.483 10.940 1.00 82.12 236 ASP A O 1
ATOM 1935 N N . GLY A 1 237 ? -22.452 7.056 11.511 1.00 77.88 237 GLY A N 1
ATOM 1936 C CA . GLY A 1 237 ? -22.188 8.338 12.137 1.00 77.88 237 GLY A CA 1
ATOM 1937 C C . GLY A 1 237 ? -22.547 8.406 13.617 1.00 77.88 237 GLY A C 1
ATOM 1938 O O . GLY A 1 237 ? -22.445 9.471 14.224 1.00 77.88 237 GLY A O 1
ATOM 1939 N N . ASN A 1 238 ? -22.937 7.280 14.210 1.00 80.81 238 ASN A N 1
ATOM 1940 C CA . ASN A 1 238 ? -23.231 7.201 15.630 1.00 80.81 238 ASN A CA 1
ATOM 1941 C C . ASN A 1 238 ? -21.928 7.246 16.436 1.00 80.81 238 ASN A C 1
ATOM 1943 O O . ASN A 1 238 ? -20.947 6.626 16.008 1.00 80.81 238 ASN A O 1
ATOM 1947 N N . PRO A 1 239 ? -21.902 7.935 17.594 1.00 78.12 239 PRO A N 1
ATOM 1948 C CA . PRO A 1 239 ? -20.764 7.909 18.499 1.00 78.12 239 PRO A CA 1
ATOM 1949 C C . PRO A 1 239 ? -20.348 6.477 18.815 1.00 78.12 239 PRO A C 1
ATOM 1951 O O . PRO A 1 239 ? -21.162 5.632 19.184 1.00 78.12 239 PRO A O 1
ATOM 1954 N N . TYR A 1 240 ? -19.065 6.216 18.643 1.00 72.75 240 TYR A N 1
ATOM 1955 C CA . TYR A 1 240 ? -18.473 4.902 18.790 1.00 72.75 240 TYR A CA 1
ATOM 1956 C C . TYR A 1 240 ? -17.088 5.096 19.378 1.00 72.75 240 TYR A C 1
ATOM 1958 O O . TYR A 1 240 ? -16.302 5.858 18.840 1.00 72.75 240 TYR A O 1
ATOM 1966 N N . TYR A 1 241 ? -16.798 4.431 20.488 1.00 65.88 241 TYR A N 1
ATOM 1967 C CA . TYR A 1 241 ? -15.512 4.507 21.179 1.00 65.88 241 TYR A CA 1
ATOM 1968 C C . TYR A 1 241 ? -14.677 3.260 20.872 1.00 65.88 241 TYR A C 1
ATOM 1970 O O . TYR A 1 241 ? -14.214 2.548 21.768 1.00 65.88 241 TYR A O 1
ATOM 1978 N N . GLY A 1 242 ? -14.543 2.960 19.578 1.00 58.34 242 GLY A N 1
ATOM 1979 C CA . GLY A 1 242 ? -13.731 1.844 19.107 1.00 58.34 242 GLY A CA 1
ATOM 1980 C C . GLY A 1 242 ? -12.280 2.047 19.514 1.00 58.34 242 GLY A C 1
ATOM 1981 O O . GLY A 1 242 ? -11.673 3.039 19.113 1.00 58.34 242 GLY A O 1
ATOM 1982 N N . CYS A 1 243 ? -11.751 1.104 20.294 1.00 55.62 243 CYS A N 1
ATOM 1983 C CA . CYS A 1 243 ? -10.394 1.070 20.856 1.00 55.62 243 CYS A CA 1
ATOM 1984 C C . CYS A 1 243 ? -10.111 1.944 22.099 1.00 55.62 243 CYS A C 1
ATOM 1986 O O . CYS A 1 243 ? -8.952 2.018 22.499 1.00 55.62 243 CYS A O 1
ATOM 1988 N N . SER A 1 244 ? -11.108 2.557 22.757 1.00 52.28 244 SER A N 1
ATOM 1989 C CA . SER A 1 244 ? -10.907 3.247 24.057 1.00 52.28 244 SER A CA 1
ATOM 1990 C C . SER A 1 244 ? -11.579 2.565 25.261 1.00 52.28 244 SER A C 1
ATOM 1992 O O . SER A 1 244 ? -11.621 3.135 26.348 1.00 52.28 244 SER A O 1
ATOM 1994 N N . THR A 1 245 ? -12.092 1.342 25.096 1.00 50.94 245 THR A N 1
ATOM 1995 C CA . THR A 1 245 ? -12.588 0.471 26.183 1.00 50.94 245 THR A CA 1
ATOM 1996 C C . THR A 1 245 ? -11.974 -0.931 26.063 1.00 50.94 245 THR A C 1
ATOM 1998 O O . THR A 1 245 ? -11.331 -1.218 25.054 1.00 50.94 245 THR A O 1
ATOM 2001 N N . LEU A 1 246 ? -12.111 -1.771 27.104 1.00 43.03 246 LEU A N 1
ATOM 2002 C CA . LEU A 1 246 ? -11.550 -3.132 27.199 1.00 43.03 246 LEU A CA 1
ATOM 2003 C C . LEU A 1 246 ? -11.684 -3.897 25.864 1.00 43.03 246 LEU A C 1
ATOM 2005 O O . LEU A 1 246 ? -12.789 -4.261 25.467 1.00 43.03 246 LEU A O 1
ATOM 2009 N N . GLY A 1 247 ? -10.559 -4.123 25.180 1.00 52.22 247 GLY A N 1
ATOM 2010 C CA . GLY A 1 247 ? -10.525 -4.744 23.853 1.00 52.22 247 GLY A CA 1
ATOM 2011 C C . GLY A 1 247 ? -9.656 -3.973 22.864 1.00 52.22 247 GLY A C 1
ATOM 2012 O O . GLY A 1 247 ? -10.151 -3.503 21.838 1.00 52.22 247 GLY A O 1
ATOM 2013 N N . SER A 1 248 ? -8.357 -3.833 23.154 1.00 58.25 248 SER A N 1
ATOM 2014 C CA . SER A 1 248 ? -7.409 -3.400 22.130 1.00 58.25 248 SER A CA 1
ATOM 2015 C C . SER A 1 248 ? -7.419 -4.407 20.979 1.00 58.25 248 SER A C 1
ATOM 2017 O O . SER A 1 248 ? -7.345 -5.621 21.173 1.00 58.25 248 SER A O 1
ATOM 2019 N N . CYS A 1 249 ? -7.587 -3.906 19.755 1.00 66.88 249 CYS A N 1
ATOM 2020 C CA . CYS A 1 249 ? -7.533 -4.749 18.571 1.00 66.88 249 CYS A CA 1
ATOM 2021 C C . CYS A 1 249 ? -6.079 -4.895 18.134 1.00 66.88 249 CYS A C 1
ATOM 2023 O O . CYS A 1 249 ? -5.446 -3.933 17.701 1.00 66.88 249 CYS A O 1
ATOM 2025 N N . THR A 1 250 ? -5.567 -6.115 18.232 1.00 74.12 250 THR A N 1
ATOM 2026 C CA . THR A 1 250 ? -4.220 -6.451 17.793 1.00 74.12 250 THR A CA 1
ATOM 2027 C C . THR A 1 250 ? -4.189 -6.741 16.299 1.00 74.12 250 THR A C 1
ATOM 2029 O O . THR A 1 250 ? -4.919 -7.602 15.804 1.00 74.12 250 THR A O 1
ATOM 2032 N N . LEU A 1 251 ? -3.278 -6.072 15.594 1.00 79.56 251 LEU A N 1
ATOM 2033 C CA . LEU A 1 251 ? -2.778 -6.545 14.305 1.00 79.56 251 LEU A CA 1
ATOM 2034 C C . LEU A 1 251 ? -1.580 -7.462 14.575 1.00 79.56 251 LEU A C 1
ATOM 2036 O O . LEU A 1 251 ? -0.773 -7.192 15.465 1.00 79.56 251 LEU A O 1
ATOM 2040 N N . SER A 1 252 ? -1.440 -8.537 13.808 1.00 81.12 252 SER A N 1
ATOM 2041 C CA . SER A 1 252 ? -0.259 -9.401 13.865 1.00 81.12 252 SER A CA 1
ATOM 2042 C C . SER A 1 252 ? 0.355 -9.528 12.482 1.00 81.12 252 SER A C 1
ATOM 2044 O O . SER A 1 252 ? -0.348 -9.701 11.486 1.00 81.12 252 SER A O 1
ATOM 2046 N N . ILE A 1 253 ? 1.681 -9.441 12.427 1.00 82.12 253 ILE A N 1
ATOM 2047 C CA . ILE A 1 253 ? 2.461 -9.693 11.218 1.00 82.12 253 ILE A CA 1
ATOM 2048 C C . ILE A 1 253 ? 3.319 -10.924 11.477 1.00 82.12 253 ILE A C 1
ATOM 2050 O O . ILE A 1 253 ? 3.990 -11.031 12.506 1.00 82.12 253 ILE A O 1
ATOM 2054 N N . SER A 1 254 ? 3.278 -11.872 10.543 1.00 81.50 254 SER A N 1
ATOM 2055 C CA . SER A 1 254 ? 4.073 -13.090 10.646 1.00 81.50 254 SER A CA 1
ATOM 2056 C C . SER A 1 254 ? 5.559 -12.779 10.421 1.00 81.50 254 SER A C 1
ATOM 2058 O O . SER A 1 254 ? 5.898 -12.165 9.402 1.00 81.50 254 SER A O 1
ATOM 2060 N N . PRO A 1 255 ? 6.469 -13.281 11.276 1.00 78.00 255 PRO A N 1
ATOM 2061 C CA . PRO A 1 255 ? 7.906 -13.191 11.028 1.00 78.00 255 PRO A CA 1
ATOM 2062 C C . PRO A 1 255 ? 8.322 -13.777 9.671 1.00 78.00 255 PRO A C 1
ATOM 2064 O O . PRO A 1 255 ? 9.241 -13.275 9.034 1.00 78.00 255 PRO A O 1
ATOM 2067 N N . HIS A 1 256 ? 7.612 -14.790 9.164 1.00 77.00 256 HIS A N 1
ATOM 2068 C CA . HIS A 1 256 ? 7.894 -15.369 7.847 1.00 77.00 256 HIS A CA 1
ATOM 2069 C C . HIS A 1 256 ? 7.622 -14.420 6.675 1.00 77.00 256 HIS A C 1
ATOM 2071 O O . HIS A 1 256 ? 8.1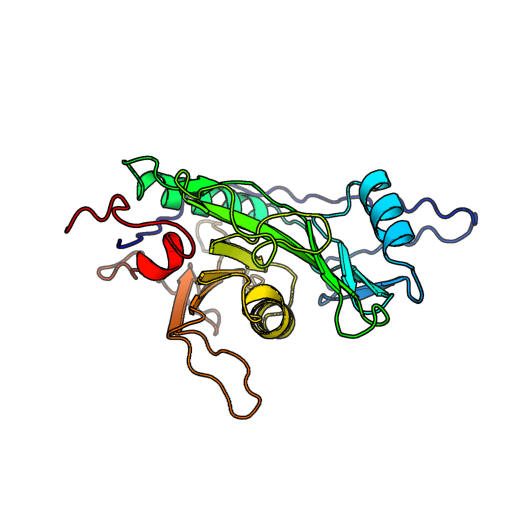40 -14.645 5.577 1.00 77.00 256 HIS A O 1
ATOM 2077 N N . CYS A 1 257 ? 6.782 -13.407 6.887 1.00 79.06 257 CYS A N 1
ATOM 2078 C CA . CYS A 1 257 ? 6.483 -12.381 5.896 1.00 79.06 257 CYS A CA 1
ATOM 2079 C C . CYS A 1 257 ? 7.480 -11.228 5.998 1.00 79.06 257 CYS A C 1
ATOM 2081 O O . CYS A 1 257 ? 8.001 -10.793 4.975 1.00 79.06 257 CYS A O 1
ATOM 2083 N N . ILE A 1 258 ? 7.813 -10.832 7.231 1.00 79.12 258 ILE A N 1
ATOM 2084 C CA . ILE A 1 258 ? 8.880 -9.876 7.539 1.00 79.12 258 ILE A CA 1
ATOM 2085 C C . ILE A 1 258 ? 10.202 -10.335 6.921 1.00 79.12 258 ILE A C 1
ATOM 2087 O O . ILE A 1 258 ? 10.767 -9.641 6.093 1.00 79.12 258 ILE A O 1
ATOM 2091 N N . TYR A 1 259 ? 10.676 -11.532 7.262 1.00 79.31 259 TYR A N 1
ATOM 2092 C CA . TYR A 1 259 ? 12.009 -12.015 6.885 1.00 79.31 259 TYR A CA 1
ATOM 2093 C C . TYR A 1 259 ? 12.035 -12.801 5.569 1.00 79.31 259 TYR A C 1
ATOM 2095 O O . TYR A 1 259 ? 12.882 -13.677 5.366 1.00 79.31 259 TYR A O 1
ATOM 2103 N N . LYS A 1 260 ? 11.097 -12.533 4.653 1.00 79.12 260 LYS A N 1
ATOM 2104 C CA . LYS A 1 260 ? 11.121 -13.181 3.339 1.00 79.12 260 LYS A CA 1
ATOM 2105 C C . LYS A 1 260 ? 12.415 -12.832 2.599 1.00 79.12 260 LYS A C 1
ATOM 2107 O O . LYS A 1 260 ? 12.743 -11.667 2.418 1.00 79.12 260 LYS A O 1
ATOM 2112 N N . GLY A 1 261 ? 13.083 -13.861 2.078 1.00 73.12 261 GLY A N 1
ATOM 2113 C CA . GLY A 1 261 ? 14.277 -13.713 1.242 1.00 73.12 261 GLY A CA 1
ATOM 2114 C C . GLY A 1 261 ? 15.585 -13.589 2.019 1.00 73.12 261 GLY A C 1
ATOM 2115 O O . GLY A 1 261 ? 16.648 -13.594 1.406 1.00 73.12 261 GLY A O 1
ATOM 2116 N N . CYS A 1 262 ? 15.536 -13.527 3.346 1.00 73.88 262 CYS A N 1
ATOM 2117 C CA . CYS A 1 262 ? 16.738 -13.620 4.156 1.00 73.88 262 CYS A CA 1
ATOM 2118 C C . CYS A 1 262 ? 17.258 -15.093 4.182 1.00 73.88 262 CYS A C 1
ATOM 2120 O O . CYS A 1 262 ? 16.612 -15.980 3.609 1.00 73.88 262 CYS A O 1
ATOM 2122 N N . THR A 1 263 ? 18.389 -15.384 4.852 1.00 68.75 263 THR A N 1
ATOM 2123 C CA . THR A 1 263 ? 18.850 -16.757 5.224 1.00 68.75 263 THR A CA 1
ATOM 2124 C C . THR A 1 263 ? 18.866 -17.031 6.745 1.00 68.75 263 THR A C 1
ATOM 2126 O O . THR A 1 263 ? 19.444 -16.245 7.492 1.00 68.75 263 THR A O 1
ATOM 2129 N N . TYR A 1 264 ? 18.268 -18.138 7.214 1.00 61.78 264 TYR A N 1
ATOM 2130 C CA . TYR A 1 264 ? 18.178 -18.503 8.646 1.00 61.78 264 TYR A CA 1
ATOM 2131 C C . TYR A 1 264 ? 19.569 -18.610 9.315 1.00 61.78 264 TYR A C 1
ATOM 2133 O O . TYR A 1 264 ? 20.494 -19.082 8.647 1.00 61.78 264 TYR A O 1
ATOM 2141 N N . PRO A 1 265 ? 19.734 -18.270 10.614 1.00 60.34 265 PRO A N 1
ATOM 2142 C CA . PRO A 1 265 ? 18.729 -17.789 11.571 1.00 60.34 265 PRO A CA 1
ATOM 2143 C C . PRO A 1 265 ? 18.534 -16.268 11.530 1.00 60.34 265 PRO A C 1
ATOM 2145 O O . PRO A 1 265 ? 19.473 -15.501 11.717 1.00 60.34 265 PRO A O 1
ATOM 2148 N N . TYR A 1 266 ? 17.292 -15.817 11.334 1.00 64.88 266 TYR A N 1
ATOM 2149 C CA . TYR A 1 266 ? 16.909 -14.434 11.670 1.00 64.88 266 TYR A CA 1
ATOM 2150 C C . TYR A 1 266 ? 16.763 -14.314 13.179 1.00 64.88 266 TYR A C 1
ATOM 2152 O O . TYR A 1 266 ? 16.626 -15.351 13.832 1.00 64.88 266 TYR A O 1
ATOM 2160 N N . PRO A 1 267 ? 16.696 -13.094 13.737 1.00 58.44 267 PRO A N 1
ATOM 2161 C CA . PRO A 1 267 ? 16.191 -12.886 15.089 1.00 58.44 267 PRO A CA 1
ATOM 2162 C C . PRO A 1 267 ? 14.700 -13.271 15.161 1.00 58.44 267 PRO A C 1
ATOM 2164 O O . PRO A 1 267 ? 13.801 -12.442 15.242 1.00 58.44 267 PRO A O 1
ATOM 2167 N N . LEU A 1 268 ? 14.420 -14.570 15.086 1.00 52.59 268 LEU A N 1
ATOM 2168 C CA . LEU A 1 268 ? 13.244 -15.192 15.655 1.00 52.59 268 LEU A CA 1
ATOM 2169 C C . LEU A 1 268 ? 13.613 -15.375 17.119 1.00 52.59 268 LEU A C 1
ATOM 2171 O O . LEU A 1 268 ? 14.234 -16.363 17.497 1.00 52.59 268 LEU A O 1
ATOM 2175 N N . THR A 1 269 ? 13.338 -14.360 17.927 1.00 44.38 269 THR A N 1
ATOM 2176 C CA . THR A 1 269 ? 13.234 -14.632 19.355 1.00 44.38 269 THR A CA 1
ATOM 2177 C C . THR A 1 269 ? 11.896 -15.337 19.532 1.00 44.38 269 THR A C 1
ATOM 2179 O O . THR A 1 269 ? 10.856 -14.778 19.186 1.00 44.38 269 THR A O 1
ATOM 2182 N N . ASP A 1 270 ? 11.947 -16.604 19.944 1.00 36.34 270 ASP A N 1
ATOM 2183 C CA . ASP A 1 270 ? 10.782 -17.376 20.373 1.00 36.34 270 ASP A CA 1
ATOM 2184 C C . ASP A 1 270 ? 10.173 -16.670 21.594 1.00 36.34 270 ASP A C 1
ATOM 2186 O O . ASP A 1 270 ? 10.595 -16.908 22.727 1.00 36.34 270 ASP A O 1
ATOM 2190 N N . VAL A 1 271 ? 9.239 -15.742 21.363 1.00 35.81 271 VAL A N 1
ATOM 2191 C CA . VAL A 1 271 ? 8.401 -15.118 22.401 1.00 35.81 271 VAL A CA 1
ATOM 2192 C C . VAL A 1 271 ? 6.972 -14.982 21.896 1.00 35.81 271 VAL A C 1
ATOM 2194 O O . VAL A 1 271 ? 6.765 -14.335 20.839 1.00 35.81 271 VAL A O 1
#